Protein AF-A0A7D5VLA4-F1 (afdb_monomer)

pLDDT: mean 89.84, std 10.2, range [53.41, 98.75]

Mean predicted aligned error: 8.94 Å

Sequence (297 aa):
MKTAFHDAATAAEKCRKITEHLATEAAKATVKDLTPDGFSWEEFTKFAAIATFGKVVAVFRSHMDKSGADKAVEDCHKAFHEQAAKLRALIPELNEASLSAPTFVAEEARAEAFGARSLNDFKNEHKWSTPGDADHGVYKVDLASTEWMQNSHTVTKHVGLTDEQLAQRLRDELKKPPRPGTDWPYGQPMVGEASTFTDLESAQKMTQYNIDQNSKQISEWIAAQKEEEPGKRKRLDISVPNTPYGDSGRSISKTELKSDPFPADKARNVQGVETRLVYNEDLDPPFTVMTSMPKNL

Secondary structure (DSSP, 8-state):
-HHHHHHHHHHHHHHHHHHHHHHHHHHHHHHHHHS-TT--HHHHHHHHHHS-HHHHHHHHHHH--HHHHHHHHHHHHHHHHHHHHHHHTTHHHHHHHHHHSPPHHHHHHHHHHHHHHHTTTT-SS-SSPPTTTGGGT-----HHHHTTGGG--HHHHHBS--HHHHHHHHHHSEEE---TTSS-TT-EESSSEEEEBSSHHHHHHHHHHHHHHTHHHHHHHHHHHHHS-TTT---EEEEES-BTTB--EEEEEGGGGGT-SS-GGG-EEE-EEEEEEEE-TTSSSSEEEEEEEEE--

Nearest PDB structures (foldseek):
  5e3e-assembly2_D  TM=8.902E-01  e=1.289E-05  Yersinia kristensenii ATCC 33638

Foldseek 3Di:
DVVLVVQLVVLVVQLVVQQVVLLVQLLVQLLVVQAPPPDDPVVSVVVCVVPDVVVSVVSSVVSGPPVSNVVSVVSSVVSVVVSVVVVVVCVVVVVVVVLVDADPQLVVLQVQLVVLCVVVPVDQEDDPDDPCCLVVLQDADQLSNQDCRVQACASNQAEQHALQNQLVLLQPQAPFAADCPDLQNSGQHPDQKRHHFHHRVLQRVQVSVQSSVCSVVVSVLLVVQVPDDPVPRDKDKTKDQADPVPFRGWMDGSSCSSPDNRPSVRIDTGGMKIWIWGAACNYVVRIGGNHMHGDND

Radius of gyration: 35.4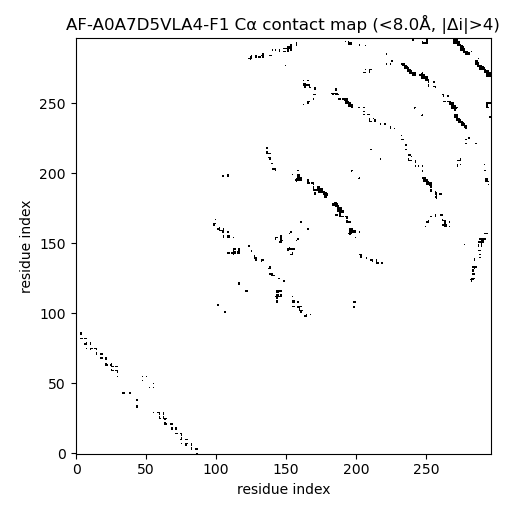5 Å; Cα contacts (8 Å, |Δi|>4): 466; chains: 1; bounding box: 84×45×97 Å

Structure (mmCIF, N/CA/C/O backbone):
data_AF-A0A7D5VLA4-F1
#
_entry.id   AF-A0A7D5VLA4-F1
#
loop_
_atom_site.group_PDB
_atom_site.id
_atom_site.type_symbol
_atom_site.label_atom_id
_atom_site.label_alt_id
_atom_site.label_comp_id
_atom_site.label_asym_id
_atom_site.label_entity_id
_atom_site.label_seq_id
_atom_site.pdbx_PDB_ins_code
_atom_site.Cartn_x
_atom_site.Cartn_y
_atom_site.Cartn_z
_atom_site.occupancy
_atom_site.B_iso_or_equiv
_atom_site.auth_seq_id
_atom_site.auth_comp_id
_atom_site.auth_asym_id
_atom_site.auth_atom_id
_atom_site.pdbx_PDB_model_num
ATOM 1 N N . MET A 1 1 ? 7.009 -7.671 -25.036 1.00 60.38 1 MET A N 1
ATOM 2 C CA . MET A 1 1 ? 8.413 -7.251 -24.812 1.00 60.38 1 MET A CA 1
ATOM 3 C C . MET A 1 1 ? 9.439 -8.264 -25.333 1.00 60.38 1 MET A C 1
ATOM 5 O O . MET A 1 1 ? 10.239 -7.886 -26.177 1.00 60.38 1 MET A O 1
ATOM 9 N N . LYS A 1 2 ? 9.402 -9.543 -24.912 1.00 68.62 2 LYS A N 1
ATOM 10 C CA . LYS A 1 2 ? 10.368 -10.585 -25.333 1.00 68.62 2 LYS A CA 1
ATOM 11 C C . LYS A 1 2 ? 10.536 -10.695 -26.859 1.00 68.62 2 LYS A C 1
ATOM 13 O O . LYS A 1 2 ? 11.664 -10.699 -27.336 1.00 68.62 2 LYS A O 1
ATOM 18 N N . THR A 1 3 ? 9.438 -10.689 -27.614 1.00 78.94 3 THR A N 1
ATOM 19 C CA . THR A 1 3 ? 9.451 -10.824 -29.082 1.00 78.94 3 THR A CA 1
ATOM 20 C C . THR A 1 3 ? 10.178 -9.678 -29.787 1.00 78.94 3 THR A C 1
ATOM 22 O O . THR A 1 3 ? 10.970 -9.939 -30.676 1.00 78.94 3 THR A O 1
ATOM 25 N N . ALA A 1 4 ? 10.021 -8.427 -29.337 1.00 77.31 4 ALA A N 1
ATOM 26 C CA . ALA A 1 4 ? 10.663 -7.277 -29.984 1.00 77.31 4 ALA A CA 1
ATOM 27 C C . ALA A 1 4 ? 12.200 -7.328 -29.902 1.00 77.31 4 ALA A C 1
ATOM 29 O O . ALA A 1 4 ? 12.892 -7.045 -30.880 1.00 77.31 4 ALA A O 1
ATOM 30 N N . PHE A 1 5 ? 12.735 -7.754 -28.752 1.00 76.56 5 PHE A N 1
ATOM 31 C CA . PHE A 1 5 ? 14.171 -7.995 -28.590 1.00 76.56 5 PHE A CA 1
ATOM 32 C C . PHE A 1 5 ? 14.662 -9.175 -29.441 1.00 76.56 5 PHE A C 1
ATOM 34 O O . PHE A 1 5 ? 15.730 -9.087 -30.043 1.00 76.56 5 PHE A O 1
ATOM 41 N N . HIS A 1 6 ? 13.883 -10.260 -29.526 1.00 84.88 6 HIS A N 1
ATOM 42 C CA . HIS A 1 6 ? 14.237 -11.424 -30.350 1.00 84.88 6 HIS A CA 1
ATOM 43 C C . HIS A 1 6 ? 14.210 -11.089 -31.848 1.00 84.88 6 HIS A C 1
ATOM 45 O O . HIS A 1 6 ? 15.102 -11.510 -32.581 1.00 84.88 6 HIS A O 1
ATOM 51 N N . ASP A 1 7 ? 13.245 -10.290 -32.299 1.00 82.75 7 ASP A N 1
ATOM 52 C CA . ASP A 1 7 ? 13.127 -9.850 -33.690 1.00 82.75 7 ASP A CA 1
ATOM 53 C C . ASP A 1 7 ? 14.314 -8.966 -34.101 1.00 82.75 7 ASP A C 1
ATOM 55 O O . ASP A 1 7 ? 14.884 -9.159 -35.175 1.00 82.75 7 ASP A O 1
ATOM 59 N N . ALA A 1 8 ? 14.729 -8.029 -33.238 1.00 82.12 8 ALA A N 1
ATOM 60 C CA . ALA A 1 8 ? 15.904 -7.189 -33.482 1.00 82.12 8 ALA A CA 1
ATOM 61 C C . ALA A 1 8 ? 17.197 -8.023 -33.538 1.00 82.12 8 ALA A C 1
ATOM 63 O O . ALA A 1 8 ? 18.012 -7.850 -34.446 1.00 82.12 8 ALA A O 1
ATOM 64 N N . ALA A 1 9 ? 17.360 -8.980 -32.616 1.00 84.38 9 ALA A N 1
ATOM 65 C CA . ALA A 1 9 ? 18.490 -9.908 -32.629 1.00 84.38 9 ALA A CA 1
ATOM 66 C C . ALA A 1 9 ? 18.507 -10.778 -33.901 1.00 84.38 9 ALA A C 1
ATOM 68 O O . ALA A 1 9 ? 19.554 -10.946 -34.526 1.00 84.38 9 ALA A O 1
ATOM 69 N N . THR A 1 10 ? 17.340 -11.262 -34.334 1.00 90.31 10 THR A N 1
ATOM 70 C CA . THR A 1 10 ? 17.185 -12.052 -35.565 1.00 90.31 10 THR A CA 1
ATOM 71 C C . THR A 1 10 ? 17.537 -11.229 -36.807 1.00 90.31 10 THR A C 1
ATOM 73 O O . THR A 1 10 ? 18.206 -11.729 -37.713 1.00 90.31 10 THR A O 1
ATOM 76 N N . ALA A 1 11 ? 17.135 -9.954 -36.858 1.00 87.69 11 ALA A N 1
ATOM 77 C CA . ALA A 1 11 ? 17.484 -9.049 -37.951 1.00 87.69 11 ALA A CA 1
ATOM 78 C C . ALA A 1 11 ? 18.998 -8.792 -38.028 1.00 87.69 11 ALA A C 1
ATOM 80 O O . ALA A 1 11 ? 19.572 -8.855 -39.117 1.00 87.69 11 ALA A O 1
ATOM 81 N N . ALA A 1 12 ? 19.658 -8.592 -36.881 1.00 83.38 12 ALA A N 1
ATOM 82 C CA . ALA A 1 12 ? 21.112 -8.451 -36.809 1.00 83.38 12 ALA A CA 1
ATOM 83 C C . ALA A 1 12 ? 21.837 -9.716 -37.297 1.00 83.38 12 ALA A C 1
ATOM 85 O O . ALA A 1 12 ? 22.764 -9.635 -38.105 1.00 83.38 12 ALA A O 1
ATOM 86 N N . GLU A 1 13 ? 21.386 -10.896 -36.858 1.00 91.06 13 GLU A N 1
ATOM 87 C CA . GLU A 1 13 ? 21.958 -12.170 -37.295 1.00 91.06 13 GLU A CA 1
ATOM 88 C C . GLU A 1 13 ? 21.783 -12.381 -38.804 1.00 91.06 13 GLU A C 1
ATOM 90 O O . GLU A 1 13 ? 22.721 -12.801 -39.487 1.00 91.06 13 GLU A O 1
ATOM 95 N N . LYS A 1 14 ? 20.603 -12.054 -39.343 1.00 90.50 14 LYS A N 1
ATOM 96 C CA . LYS A 1 14 ? 20.318 -12.135 -40.778 1.00 90.50 14 LYS A CA 1
ATOM 97 C C . LYS A 1 14 ? 21.203 -11.183 -41.583 1.00 90.50 14 LYS A C 1
ATOM 99 O O . LYS A 1 14 ? 21.773 -11.610 -42.584 1.00 90.50 14 LYS A O 1
ATOM 104 N N . CYS A 1 15 ? 21.354 -9.935 -41.137 1.00 89.19 15 CYS A N 1
ATOM 105 C CA . CYS A 1 15 ? 22.241 -8.959 -41.768 1.00 89.19 15 CYS A CA 1
ATOM 106 C C . CYS A 1 15 ? 23.676 -9.486 -41.838 1.00 89.19 15 CYS A C 1
ATOM 108 O O . CYS A 1 15 ? 24.262 -9.494 -42.916 1.00 89.19 15 CYS A O 1
ATOM 110 N N . ARG A 1 16 ? 24.204 -9.992 -40.714 1.00 88.06 16 ARG A N 1
ATOM 111 C CA . ARG A 1 16 ? 25.552 -10.570 -40.642 1.00 88.06 16 ARG A CA 1
ATOM 112 C C . ARG A 1 16 ? 25.726 -11.734 -41.619 1.00 88.06 16 ARG A C 1
ATOM 114 O O . ARG A 1 16 ? 26.685 -11.743 -42.377 1.00 88.06 16 ARG A O 1
ATOM 121 N N . LYS A 1 17 ? 24.789 -12.688 -41.644 1.00 91.50 17 LYS A N 1
ATOM 122 C CA . LYS A 1 17 ? 24.862 -13.845 -42.556 1.00 91.50 17 LYS A CA 1
ATOM 123 C C . LYS A 1 17 ? 24.875 -13.423 -44.026 1.00 91.50 17 LYS A C 1
ATOM 125 O O . LYS A 1 17 ? 25.620 -13.995 -44.816 1.00 91.50 17 LYS A O 1
ATOM 130 N N . ILE A 1 18 ? 24.058 -12.433 -44.397 1.00 88.06 18 ILE A N 1
ATOM 131 C CA . ILE A 1 18 ? 24.003 -11.935 -45.776 1.00 88.06 18 ILE A CA 1
ATOM 132 C C . ILE A 1 18 ? 25.316 -11.237 -46.138 1.00 88.06 18 ILE A C 1
ATOM 134 O O . ILE A 1 18 ? 25.905 -11.561 -47.165 1.00 88.06 18 ILE A O 1
ATOM 138 N N . THR A 1 19 ? 25.816 -10.327 -45.301 1.00 83.25 19 THR A N 1
ATOM 139 C CA . THR A 1 19 ? 27.052 -9.592 -45.608 1.00 83.25 19 THR A CA 1
ATOM 140 C C . THR A 1 19 ? 28.287 -10.494 -45.614 1.00 83.25 19 THR A C 1
ATOM 142 O O . THR A 1 19 ? 29.136 -10.336 -46.490 1.00 83.25 19 THR A O 1
ATOM 145 N N . GLU A 1 20 ? 28.371 -11.487 -44.721 1.00 87.19 20 GLU A N 1
ATOM 146 C CA . GLU A 1 20 ? 29.420 -12.519 -44.738 1.00 87.19 20 GLU A CA 1
ATOM 147 C C . GLU A 1 20 ? 29.385 -13.347 -46.028 1.00 87.19 20 GLU A C 1
ATOM 149 O O . GLU A 1 20 ? 30.429 -13.584 -46.645 1.00 87.19 20 GLU A O 1
ATOM 154 N N . HIS A 1 21 ? 28.192 -13.761 -46.466 1.00 89.12 21 HIS A N 1
ATOM 155 C CA . HIS A 1 21 ? 28.029 -14.511 -47.708 1.00 89.12 21 HIS A CA 1
ATOM 156 C C . HIS A 1 21 ? 28.472 -13.686 -48.923 1.00 89.12 21 HIS A C 1
ATOM 158 O O . HIS A 1 21 ? 29.289 -14.157 -49.713 1.00 89.12 21 HIS A O 1
ATOM 164 N N . LEU A 1 22 ? 28.011 -12.436 -49.029 1.00 85.69 22 LEU A N 1
ATOM 165 C CA . LEU A 1 22 ? 28.377 -11.535 -50.125 1.00 85.69 22 LEU A CA 1
ATOM 166 C C . LEU A 1 22 ? 29.885 -11.241 -50.153 1.00 85.69 22 LEU A C 1
ATOM 168 O O . LEU A 1 22 ? 30.498 -11.268 -51.220 1.00 85.69 22 LEU A O 1
ATOM 172 N N . ALA A 1 23 ? 30.506 -11.018 -48.992 1.00 77.75 23 ALA A N 1
ATOM 173 C CA . ALA A 1 23 ? 31.952 -10.821 -48.896 1.00 77.75 23 ALA A CA 1
ATOM 174 C C . ALA A 1 23 ? 32.735 -12.077 -49.313 1.00 77.75 23 ALA A C 1
ATOM 176 O O . ALA A 1 23 ? 33.753 -11.975 -50.000 1.00 77.75 23 ALA A O 1
ATOM 177 N N . THR A 1 24 ? 32.247 -13.262 -48.934 1.00 85.38 24 THR A N 1
ATOM 178 C CA . THR A 1 24 ? 32.855 -14.548 -49.301 1.00 85.38 24 THR A CA 1
ATOM 179 C C . THR A 1 24 ? 32.797 -14.786 -50.808 1.00 85.38 24 THR A C 1
ATOM 181 O O . THR A 1 24 ? 33.798 -15.186 -51.403 1.00 85.38 24 THR A O 1
ATOM 184 N N . GLU A 1 25 ? 31.658 -14.521 -51.447 1.00 88.19 25 GLU A N 1
ATOM 185 C CA . GLU A 1 25 ? 31.516 -14.670 -52.899 1.00 88.19 25 GLU A CA 1
ATOM 186 C C . GLU A 1 25 ? 32.387 -13.662 -53.660 1.00 88.19 25 GLU A C 1
ATOM 188 O O . GLU A 1 25 ? 33.105 -14.051 -54.584 1.00 88.19 25 GLU A O 1
ATOM 193 N N . ALA A 1 26 ? 32.439 -12.403 -53.212 1.00 82.88 26 ALA A N 1
ATOM 194 C CA . ALA A 1 26 ? 33.343 -11.403 -53.781 1.00 82.88 26 ALA A CA 1
ATOM 195 C C . ALA A 1 26 ? 34.821 -11.817 -53.645 1.00 82.88 26 ALA A C 1
ATOM 197 O O . ALA A 1 26 ? 35.601 -11.662 -54.588 1.00 82.88 26 ALA A O 1
ATOM 198 N N . ALA A 1 27 ? 35.214 -12.400 -52.506 1.00 77.81 27 ALA A N 1
ATOM 199 C CA . ALA A 1 27 ? 36.573 -12.892 -52.282 1.00 77.81 27 ALA A CA 1
ATOM 200 C C . ALA A 1 27 ? 36.922 -14.058 -53.218 1.00 77.81 27 ALA A C 1
ATOM 202 O O . ALA A 1 27 ? 37.981 -14.039 -53.846 1.00 77.81 27 ALA A O 1
ATOM 203 N N . LYS A 1 28 ? 36.024 -15.041 -53.368 1.00 80.38 28 LYS A N 1
ATOM 204 C CA . LYS A 1 28 ? 36.214 -16.166 -54.298 1.00 80.38 28 LYS A CA 1
ATOM 205 C C . LYS A 1 28 ? 36.344 -15.693 -55.745 1.00 80.38 28 LYS A C 1
ATOM 207 O O . LYS A 1 28 ? 37.236 -16.158 -56.450 1.00 80.38 28 LYS A O 1
ATOM 212 N N . ALA A 1 29 ? 35.490 -14.763 -56.174 1.00 83.75 29 ALA A N 1
ATOM 213 C CA . ALA A 1 29 ? 35.542 -14.196 -57.519 1.00 83.75 29 ALA A CA 1
ATOM 214 C C . ALA A 1 29 ? 36.856 -13.439 -57.762 1.00 83.75 29 ALA A C 1
ATOM 216 O O . ALA A 1 29 ? 37.521 -13.673 -58.762 1.00 83.75 29 ALA A O 1
ATOM 217 N N . THR A 1 30 ? 37.295 -12.635 -56.790 1.00 81.38 30 THR A N 1
ATOM 218 C CA . THR A 1 30 ? 38.582 -11.918 -56.848 1.00 81.38 30 THR A CA 1
ATOM 219 C C . THR A 1 30 ? 39.760 -12.868 -56.999 1.00 81.38 30 THR A C 1
ATOM 221 O O . THR A 1 30 ? 40.660 -12.621 -57.797 1.00 81.38 30 THR A O 1
ATOM 224 N N . VAL A 1 31 ? 39.766 -13.957 -56.226 1.00 76.12 31 VAL A N 1
ATOM 225 C CA . VAL A 1 31 ? 40.800 -14.989 -56.325 1.00 76.12 31 VAL A CA 1
ATOM 226 C C . VAL A 1 31 ? 40.784 -15.607 -57.715 1.00 76.12 31 VAL A C 1
ATOM 228 O O . VAL A 1 31 ? 41.837 -15.697 -58.336 1.00 76.12 31 VAL A O 1
ATOM 231 N N . LYS A 1 32 ? 39.610 -15.984 -58.227 1.00 78.19 32 LYS A N 1
ATOM 232 C CA . LYS A 1 32 ? 39.473 -16.568 -59.563 1.00 78.19 32 LYS A CA 1
ATOM 233 C C . LYS A 1 32 ? 39.983 -15.624 -60.660 1.00 78.19 32 LYS A C 1
ATOM 235 O O . LYS A 1 32 ? 40.756 -16.057 -61.502 1.00 78.19 32 LYS A O 1
ATOM 240 N N . ASP A 1 33 ? 39.621 -14.346 -60.620 1.00 75.12 33 ASP A N 1
ATOM 241 C CA . ASP A 1 33 ? 40.000 -13.370 -61.654 1.00 75.12 33 ASP A CA 1
ATOM 242 C C . ASP A 1 33 ? 41.489 -12.993 -61.611 1.00 75.12 33 ASP A C 1
ATOM 244 O O . ASP A 1 33 ? 42.085 -12.632 -62.627 1.00 75.12 33 ASP A O 1
ATOM 248 N N . LEU A 1 34 ? 42.116 -13.083 -60.437 1.00 70.94 34 LEU A N 1
ATOM 249 C CA . LEU A 1 34 ? 43.541 -12.807 -60.251 1.00 70.94 34 LEU A CA 1
ATOM 250 C C . LEU A 1 34 ? 44.430 -14.054 -60.389 1.00 70.94 34 LEU A C 1
ATOM 252 O O . LEU A 1 34 ? 45.653 -13.918 -60.333 1.00 70.94 34 LEU A O 1
ATOM 256 N N . THR A 1 35 ? 43.842 -15.239 -60.581 1.00 66.25 35 THR A N 1
ATOM 257 C CA . THR A 1 35 ? 44.555 -16.518 -60.702 1.00 66.25 35 THR A CA 1
ATOM 258 C C . THR A 1 35 ? 44.329 -17.105 -62.100 1.00 66.25 35 THR A C 1
ATOM 260 O O . THR A 1 35 ? 43.247 -17.624 -62.362 1.00 66.25 35 THR A O 1
ATOM 263 N N . PRO A 1 36 ? 45.312 -17.046 -63.017 1.00 59.94 36 PRO A N 1
ATOM 264 C CA . PRO A 1 36 ? 45.203 -17.684 -64.330 1.00 59.94 36 PRO A CA 1
ATOM 265 C C . PRO A 1 36 ? 44.995 -19.204 -64.222 1.00 59.94 36 PRO A C 1
ATOM 267 O O . PRO A 1 36 ? 45.444 -19.828 -63.257 1.00 59.94 36 PRO A O 1
ATOM 270 N N . ASP A 1 37 ? 44.382 -19.822 -65.235 1.00 57.06 37 ASP A N 1
ATOM 271 C CA . ASP A 1 37 ? 44.218 -21.280 -65.282 1.00 57.06 37 ASP A CA 1
ATOM 272 C C . ASP A 1 37 ? 45.587 -21.991 -65.200 1.00 57.06 37 ASP A C 1
ATOM 274 O O . ASP A 1 37 ? 46.449 -21.810 -66.062 1.00 57.06 37 ASP A O 1
ATOM 278 N N . GLY A 1 38 ? 45.788 -22.796 -64.146 1.00 56.22 38 GLY A N 1
ATOM 279 C CA . GLY A 1 38 ? 47.021 -23.559 -63.888 1.00 56.22 38 GLY A CA 1
ATOM 280 C C . GLY A 1 38 ? 47.924 -23.047 -62.753 1.00 56.22 38 GLY A C 1
ATOM 281 O O . GLY A 1 38 ? 48.972 -23.642 -62.522 1.00 56.22 38 GLY A O 1
ATOM 282 N N . PHE A 1 39 ? 47.541 -21.987 -62.035 1.00 59.06 39 PHE A N 1
ATOM 283 C CA . PHE A 1 39 ? 48.318 -21.411 -60.922 1.00 59.06 39 PHE A CA 1
ATOM 284 C C . PHE A 1 39 ? 48.101 -22.137 -59.575 1.00 59.06 39 PHE A C 1
ATOM 286 O O . PHE A 1 39 ? 46.980 -22.527 -59.241 1.00 59.06 39 PHE A O 1
ATOM 293 N N . SER A 1 40 ? 49.147 -22.252 -58.750 1.00 62.88 40 SER A N 1
ATOM 294 C CA . SER A 1 40 ? 49.069 -22.813 -57.386 1.00 62.88 40 SER A CA 1
ATOM 295 C C . SER A 1 40 ? 48.787 -21.752 -56.300 1.00 62.88 40 SER A C 1
ATOM 297 O O . SER A 1 40 ? 49.026 -20.557 -56.481 1.00 62.88 40 SER A O 1
ATOM 299 N N . TRP A 1 41 ? 48.308 -22.173 -55.120 1.00 62.03 41 TRP A N 1
ATOM 300 C CA . TRP A 1 41 ? 47.979 -21.261 -54.003 1.00 62.03 41 TRP A CA 1
ATOM 301 C C . TRP A 1 41 ? 49.204 -20.527 -53.418 1.00 62.03 41 TRP A C 1
ATOM 303 O O . TRP A 1 41 ? 49.109 -19.385 -52.955 1.00 62.03 41 TRP A O 1
ATOM 313 N N . GLU A 1 42 ? 50.384 -21.145 -53.508 1.00 64.38 42 GLU A N 1
ATOM 314 C CA . GLU A 1 42 ? 51.668 -20.520 -53.165 1.00 64.38 42 GLU A CA 1
ATOM 315 C C . GLU A 1 42 ? 52.109 -19.456 -54.183 1.00 64.38 42 GLU A C 1
ATOM 317 O O . GLU A 1 42 ? 52.776 -18.484 -53.824 1.00 64.38 42 GLU A O 1
ATOM 322 N N . GLU A 1 43 ? 51.738 -19.599 -55.456 1.00 61.16 43 GLU A N 1
ATOM 323 C CA . GLU A 1 43 ? 52.038 -18.600 -56.485 1.00 61.16 43 GLU A CA 1
ATOM 324 C C . GLU A 1 43 ? 51.072 -17.417 -56.407 1.00 61.16 43 GLU A C 1
ATOM 326 O O . GLU A 1 43 ? 51.500 -16.275 -56.569 1.00 61.16 43 GLU A O 1
ATOM 331 N N . PHE A 1 44 ? 49.799 -17.651 -56.066 1.00 63.50 44 PHE A N 1
ATOM 332 C CA . PHE A 1 44 ? 48.835 -16.579 -55.806 1.00 63.50 44 PHE A CA 1
ATOM 333 C C . PHE A 1 44 ? 49.269 -15.681 -54.641 1.00 63.50 44 PHE A C 1
ATOM 335 O O . PHE A 1 44 ? 49.236 -14.460 -54.760 1.00 63.50 44 PHE A O 1
ATOM 342 N N . THR A 1 45 ? 49.729 -16.256 -53.525 1.00 61.88 45 THR A N 1
ATOM 343 C CA . THR A 1 45 ? 50.206 -15.478 -52.364 1.00 61.88 45 THR A CA 1
ATOM 344 C C . THR A 1 45 ? 51.463 -14.662 -52.685 1.00 61.88 45 THR A C 1
ATOM 346 O O . THR A 1 45 ? 51.574 -13.514 -52.252 1.00 61.88 45 THR A O 1
ATOM 349 N N . LYS A 1 46 ? 52.368 -15.191 -53.521 1.00 56.34 46 LYS A N 1
ATOM 350 C CA . LYS A 1 46 ? 53.521 -14.443 -54.054 1.00 56.34 46 LYS A CA 1
ATOM 351 C C . LYS A 1 46 ? 53.104 -13.344 -55.041 1.00 56.34 46 LYS A C 1
ATOM 353 O O . LYS A 1 46 ? 53.635 -12.241 -54.970 1.00 56.34 46 LYS A O 1
ATOM 358 N N . PHE A 1 47 ? 52.132 -13.597 -55.919 1.00 60.44 47 PHE A N 1
ATOM 359 C CA . PHE A 1 47 ? 51.608 -12.606 -56.865 1.00 60.44 47 PHE A CA 1
ATOM 360 C C . PHE A 1 47 ? 50.810 -11.500 -56.166 1.00 60.44 47 PHE A C 1
ATOM 362 O O . PHE A 1 47 ? 50.975 -10.336 -56.505 1.00 60.44 47 PHE A O 1
ATOM 369 N N . ALA A 1 48 ? 50.005 -11.819 -55.153 1.00 57.19 48 ALA A N 1
ATOM 370 C CA . ALA A 1 48 ? 49.277 -10.847 -54.337 1.00 57.19 48 ALA A CA 1
ATOM 371 C C . ALA A 1 48 ? 50.215 -9.957 -53.501 1.00 57.19 48 ALA A C 1
ATOM 373 O O . ALA A 1 48 ? 49.882 -8.805 -53.243 1.00 57.19 48 ALA A O 1
ATOM 374 N N . ALA A 1 49 ? 51.397 -10.462 -53.123 1.00 55.44 49 ALA A N 1
ATOM 375 C CA . ALA A 1 49 ? 52.454 -9.663 -52.500 1.00 55.44 49 ALA A CA 1
ATOM 376 C C . ALA A 1 49 ? 53.160 -8.710 -53.492 1.00 55.44 49 ALA A C 1
ATOM 378 O O . ALA A 1 49 ? 53.716 -7.697 -53.070 1.00 55.44 49 ALA A O 1
ATOM 379 N N . ILE A 1 50 ? 53.134 -9.020 -54.797 1.00 53.41 50 ILE A N 1
ATOM 380 C CA . ILE A 1 50 ? 53.733 -8.219 -55.886 1.00 53.41 50 ILE A CA 1
ATOM 381 C C . ILE A 1 50 ? 52.707 -7.261 -56.521 1.00 53.41 50 ILE A C 1
ATOM 383 O O . ILE A 1 50 ? 53.052 -6.156 -56.943 1.00 53.41 50 ILE A O 1
ATOM 387 N N . ALA A 1 51 ? 51.434 -7.652 -56.585 1.00 57.97 51 ALA A N 1
ATOM 388 C CA . ALA A 1 51 ? 50.336 -6.790 -56.983 1.00 57.97 51 ALA A CA 1
ATOM 389 C C . ALA A 1 51 ? 50.185 -5.673 -55.945 1.00 57.97 51 ALA A C 1
ATOM 391 O O . ALA A 1 51 ? 50.120 -5.922 -54.744 1.00 57.97 51 ALA A O 1
ATOM 392 N N . THR A 1 52 ? 50.096 -4.420 -56.393 1.00 60.91 52 THR A N 1
ATOM 393 C CA . THR A 1 52 ? 49.781 -3.313 -55.489 1.00 60.91 52 THR A CA 1
ATOM 394 C C . THR A 1 52 ? 48.469 -3.630 -54.777 1.00 60.91 52 THR A C 1
ATOM 396 O O . THR A 1 52 ? 47.466 -3.905 -55.430 1.00 60.91 52 THR A O 1
ATOM 399 N N . PHE A 1 53 ? 48.457 -3.575 -53.442 1.00 60.97 53 PHE A N 1
ATOM 400 C CA . PHE A 1 53 ? 47.267 -3.765 -52.598 1.00 60.97 53 PHE A CA 1
ATOM 401 C C . PHE A 1 53 ? 46.018 -3.052 -53.162 1.00 60.97 53 PHE A C 1
ATOM 403 O O . PHE A 1 53 ? 44.917 -3.599 -53.151 1.00 60.97 53 PHE A O 1
ATOM 410 N N . GLY A 1 54 ? 46.204 -1.874 -53.772 1.00 65.75 54 GLY A N 1
ATOM 411 C CA . GLY A 1 54 ? 45.154 -1.141 -54.483 1.00 65.75 54 GLY A CA 1
ATOM 412 C C . GLY A 1 54 ? 44.489 -1.895 -55.648 1.00 65.75 54 GLY A C 1
ATOM 413 O O . GLY A 1 54 ? 43.281 -1.768 -55.815 1.00 65.75 54 GLY A O 1
ATOM 414 N N . LYS A 1 55 ? 45.221 -2.709 -56.424 1.00 70.81 55 LYS A N 1
ATOM 415 C CA . LYS A 1 55 ? 44.677 -3.527 -57.525 1.00 70.81 55 LYS A CA 1
ATOM 416 C C . LYS A 1 55 ? 43.813 -4.673 -57.000 1.00 70.81 55 LYS A C 1
ATOM 418 O O . LYS A 1 55 ? 42.719 -4.878 -57.512 1.00 70.81 55 LYS A O 1
ATOM 423 N N . VAL A 1 56 ? 44.264 -5.372 -55.957 1.00 71.81 56 VAL A N 1
ATOM 424 C CA . VAL A 1 56 ? 43.485 -6.448 -55.315 1.00 71.81 56 VAL A CA 1
ATOM 425 C C . VAL A 1 56 ? 42.188 -5.888 -54.727 1.00 71.81 56 VAL A C 1
ATOM 427 O O . VAL A 1 56 ? 41.111 -6.423 -54.975 1.00 71.81 56 VAL A O 1
ATOM 430 N N . VAL A 1 57 ? 42.271 -4.754 -54.024 1.00 76.56 57 VAL A N 1
ATOM 431 C CA . VAL A 1 57 ? 41.095 -4.062 -53.477 1.00 76.56 57 VAL A CA 1
ATOM 432 C C . VAL A 1 57 ? 40.153 -3.576 -54.583 1.00 76.56 57 VAL A C 1
ATOM 434 O O . VAL A 1 57 ? 38.937 -3.655 -54.418 1.00 76.56 57 VAL A O 1
ATOM 437 N N . ALA A 1 58 ? 40.676 -3.080 -55.707 1.00 78.81 58 ALA A N 1
ATOM 438 C CA . ALA A 1 58 ? 39.854 -2.638 -56.833 1.00 78.81 58 ALA A CA 1
ATOM 439 C C . ALA A 1 58 ? 39.068 -3.795 -57.471 1.00 78.81 58 ALA A C 1
ATOM 441 O O . ALA A 1 58 ? 37.870 -3.642 -57.700 1.00 78.81 58 ALA A O 1
ATOM 442 N N . VAL A 1 59 ? 39.707 -4.951 -57.688 1.00 79.56 59 VAL A N 1
ATOM 443 C CA . VAL A 1 59 ? 39.049 -6.151 -58.243 1.00 79.56 59 VAL A CA 1
ATOM 444 C C . VAL A 1 59 ? 38.029 -6.727 -57.258 1.00 79.56 59 VAL A C 1
ATOM 446 O O . VAL A 1 59 ? 36.899 -7.035 -57.630 1.00 79.56 59 VAL A O 1
ATOM 449 N N . PHE A 1 60 ? 38.361 -6.768 -55.968 1.00 81.50 60 PHE A N 1
ATOM 450 C CA . PHE A 1 60 ? 37.393 -7.150 -54.942 1.00 81.50 60 PHE A CA 1
ATOM 451 C C . PHE A 1 60 ? 36.154 -6.256 -54.945 1.00 81.50 60 PHE A C 1
ATOM 453 O O . PHE A 1 60 ? 35.024 -6.745 -54.947 1.00 81.50 60 PHE A O 1
ATOM 460 N N . ARG A 1 61 ? 36.350 -4.936 -55.018 1.00 81.25 61 ARG A N 1
ATOM 461 C CA . ARG A 1 61 ? 35.242 -3.979 -55.098 1.00 81.25 61 ARG A CA 1
ATOM 462 C C . ARG A 1 61 ? 34.391 -4.154 -56.352 1.00 81.25 61 ARG A C 1
ATOM 464 O O . ARG A 1 61 ? 33.196 -3.900 -56.262 1.00 81.25 61 ARG A O 1
ATOM 471 N N . SER A 1 62 ? 34.956 -4.582 -57.484 1.00 86.19 62 SER A N 1
ATOM 472 C CA . SER A 1 62 ? 34.163 -4.837 -58.695 1.00 86.19 62 SER A CA 1
ATOM 473 C C . SER A 1 62 ? 33.288 -6.088 -58.611 1.00 86.19 62 SER A C 1
ATOM 475 O O . SER A 1 62 ? 32.276 -6.144 -59.301 1.00 86.19 62 SER A O 1
ATOM 477 N N . HIS A 1 63 ? 33.632 -7.064 -57.765 1.00 86.75 63 HIS A N 1
ATOM 478 C CA . HIS A 1 63 ? 32.801 -8.257 -57.540 1.00 86.75 63 HIS A CA 1
ATOM 479 C C . HIS A 1 63 ? 31.829 -8.121 -56.368 1.00 86.75 63 HIS A C 1
ATOM 481 O O . HIS A 1 63 ? 30.967 -8.976 -56.176 1.00 86.75 63 HIS A O 1
ATOM 487 N N . MET A 1 64 ? 31.975 -7.076 -55.559 1.00 86.62 64 MET A N 1
ATOM 488 C CA . MET A 1 64 ? 31.118 -6.857 -54.406 1.00 86.62 64 MET A CA 1
ATOM 489 C C . MET A 1 64 ? 29.708 -6.463 -54.854 1.00 86.62 64 MET A C 1
ATOM 491 O O . MET A 1 64 ? 29.520 -5.428 -55.496 1.00 86.62 64 MET A O 1
ATOM 495 N N . ASP A 1 65 ? 28.702 -7.233 -54.433 1.00 89.81 65 ASP A N 1
ATOM 496 C CA . ASP A 1 65 ? 27.302 -6.810 -54.522 1.00 89.81 65 ASP A CA 1
ATOM 497 C C . ASP A 1 65 ? 27.018 -5.739 -53.466 1.00 89.81 65 ASP A C 1
ATOM 499 O O . ASP A 1 65 ? 26.491 -5.988 -52.378 1.00 89.81 65 ASP A O 1
ATOM 503 N N . LYS A 1 66 ? 27.414 -4.511 -53.801 1.00 88.19 66 LYS A N 1
ATOM 504 C CA . LYS A 1 66 ? 27.184 -3.345 -52.959 1.00 88.19 66 LYS A CA 1
ATOM 505 C C . LYS A 1 66 ? 25.689 -3.129 -52.710 1.00 88.19 66 LYS A C 1
ATOM 507 O O . LYS A 1 66 ? 25.313 -2.808 -51.592 1.00 88.19 66 LYS A O 1
ATOM 512 N N . SER A 1 67 ? 24.841 -3.345 -53.717 1.00 88.75 67 SER A N 1
ATOM 513 C CA . SER A 1 67 ? 23.397 -3.120 -53.597 1.00 88.75 67 SER A CA 1
ATOM 514 C C . SER A 1 67 ? 22.730 -4.093 -52.621 1.00 88.75 67 SER A C 1
ATOM 516 O O . SER A 1 67 ? 21.908 -3.678 -51.807 1.00 88.75 67 SER A O 1
ATOM 518 N N . GLY A 1 68 ? 23.129 -5.367 -52.645 1.00 85.06 68 GLY A N 1
ATOM 519 C CA . GLY A 1 68 ? 22.674 -6.380 -51.700 1.00 85.06 68 GLY A CA 1
ATOM 520 C C . GLY A 1 68 ? 23.184 -6.129 -50.282 1.00 85.06 68 GLY A C 1
ATOM 521 O O . GLY A 1 68 ? 22.420 -6.276 -49.327 1.00 85.06 68 GLY A O 1
ATOM 522 N N . ALA A 1 69 ? 24.442 -5.698 -50.134 1.0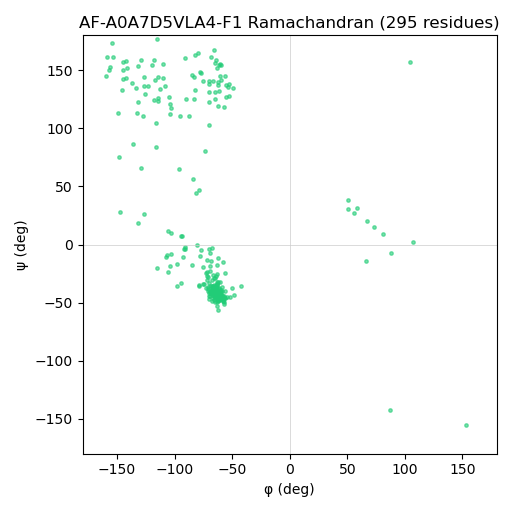0 84.38 69 ALA A N 1
ATOM 523 C CA . ALA A 1 69 ? 25.011 -5.339 -48.836 1.00 84.38 69 ALA A CA 1
ATOM 524 C C . ALA A 1 69 ? 24.327 -4.101 -48.229 1.00 84.38 69 ALA A C 1
ATOM 526 O O . ALA A 1 69 ? 23.900 -4.152 -47.074 1.00 84.38 69 ALA A O 1
ATOM 527 N N . ASP A 1 70 ? 24.156 -3.032 -49.014 1.00 89.44 70 ASP A N 1
ATOM 528 C CA . ASP A 1 70 ? 23.458 -1.808 -48.602 1.00 89.44 70 ASP A CA 1
ATOM 529 C C . ASP A 1 70 ? 22.008 -2.136 -48.209 1.00 89.44 70 ASP A C 1
ATOM 531 O O . ASP A 1 70 ? 21.562 -1.769 -47.122 1.00 89.44 70 ASP A O 1
ATOM 535 N N . LYS A 1 71 ? 21.303 -2.942 -49.016 1.00 89.94 71 LYS A N 1
ATOM 536 C CA . LYS A 1 71 ? 19.943 -3.401 -48.706 1.00 89.94 71 LYS A CA 1
ATOM 537 C C . LYS A 1 71 ? 19.866 -4.209 -47.407 1.00 89.94 71 LYS A C 1
ATOM 539 O O . LYS A 1 71 ? 18.934 -4.022 -46.630 1.00 89.94 71 LYS A O 1
ATOM 544 N N . ALA A 1 72 ? 20.814 -5.114 -47.157 1.00 86.75 72 ALA A N 1
ATOM 545 C CA . ALA A 1 72 ? 20.831 -5.912 -45.931 1.00 86.75 72 ALA A CA 1
ATOM 546 C C . ALA A 1 72 ? 21.017 -5.035 -44.682 1.00 86.75 72 ALA A C 1
ATOM 548 O O . ALA A 1 72 ? 20.360 -5.266 -43.663 1.00 86.75 72 ALA A O 1
ATOM 549 N N . VAL A 1 73 ? 21.872 -4.011 -44.775 1.00 90.06 73 VAL A N 1
ATOM 550 C CA . VAL A 1 73 ? 22.076 -3.019 -43.710 1.00 90.06 73 VAL A CA 1
ATOM 551 C C . VAL A 1 73 ? 20.831 -2.150 -43.523 1.00 90.06 73 VAL A C 1
ATOM 553 O O . VAL A 1 73 ? 20.406 -1.952 -42.386 1.00 90.06 73 VAL A O 1
ATOM 556 N N . GLU A 1 74 ? 20.201 -1.683 -44.603 1.00 92.94 74 GLU A N 1
ATOM 557 C CA . GLU A 1 74 ? 18.948 -0.918 -44.542 1.00 92.94 74 GLU A CA 1
ATOM 558 C C . GLU A 1 74 ? 17.811 -1.719 -43.898 1.00 92.94 74 GLU A C 1
ATOM 560 O O . GLU A 1 74 ? 17.142 -1.219 -42.991 1.00 92.94 74 GLU A O 1
ATOM 565 N N . ASP A 1 75 ? 17.617 -2.975 -44.311 1.00 89.06 75 ASP A N 1
ATOM 566 C CA . ASP A 1 75 ? 16.601 -3.866 -43.746 1.00 89.06 75 ASP A CA 1
ATOM 567 C C . ASP A 1 75 ? 16.868 -4.110 -42.243 1.00 89.06 75 ASP A C 1
ATOM 569 O O . ASP A 1 75 ? 15.937 -4.115 -41.431 1.00 89.06 75 ASP A O 1
ATOM 573 N N . CYS A 1 76 ? 18.140 -4.248 -41.847 1.00 86.62 76 CYS A N 1
ATOM 574 C CA . CYS A 1 76 ? 18.556 -4.350 -40.447 1.00 86.62 76 CYS A CA 1
ATOM 575 C C . CYS A 1 76 ? 18.224 -3.072 -39.662 1.00 86.62 76 CYS A C 1
ATOM 577 O O . CYS A 1 76 ? 17.535 -3.130 -38.642 1.00 86.62 76 CYS A O 1
ATOM 579 N N . HIS A 1 77 ? 18.651 -1.906 -40.154 1.00 90.88 77 HIS A N 1
ATOM 580 C CA . HIS A 1 77 ? 18.373 -0.610 -39.533 1.00 90.88 77 HIS A CA 1
ATOM 581 C C . HIS A 1 77 ? 16.872 -0.375 -39.369 1.00 90.88 77 HIS A C 1
ATOM 583 O O . HIS A 1 77 ? 16.420 0.016 -38.290 1.00 90.88 77 HIS A O 1
ATOM 589 N N . LYS A 1 78 ? 16.084 -0.664 -40.409 1.00 91.94 78 LYS A N 1
ATOM 590 C CA . LYS A 1 78 ? 14.626 -0.559 -40.368 1.00 91.94 78 LYS A CA 1
ATOM 591 C C . LYS A 1 78 ? 14.038 -1.427 -39.257 1.00 91.94 78 LYS A C 1
ATOM 593 O O . LYS A 1 78 ? 13.254 -0.922 -38.455 1.00 91.94 78 LYS A O 1
ATOM 598 N N . ALA A 1 79 ? 14.461 -2.687 -39.151 1.00 88.81 79 ALA A N 1
ATOM 599 C CA . ALA A 1 79 ? 14.007 -3.576 -38.086 1.00 88.81 79 ALA A CA 1
ATOM 600 C C . ALA A 1 79 ? 14.352 -3.025 -36.690 1.00 88.81 79 ALA A C 1
ATOM 602 O O . ALA A 1 79 ? 13.491 -3.003 -35.812 1.00 88.81 79 ALA A O 1
ATOM 603 N N . PHE A 1 80 ? 15.567 -2.510 -36.476 1.00 84.75 80 PHE A N 1
ATOM 604 C CA . PHE A 1 80 ? 15.936 -1.878 -35.202 1.00 84.75 80 PHE A CA 1
ATOM 605 C C . PHE A 1 80 ? 15.071 -0.654 -34.882 1.00 84.75 80 PHE A C 1
ATOM 607 O O . PHE A 1 80 ? 14.610 -0.518 -33.748 1.00 84.75 80 PHE A O 1
ATOM 614 N N . HIS A 1 81 ? 14.807 0.214 -35.860 1.00 91.56 81 HIS A N 1
ATOM 615 C CA . HIS A 1 81 ? 13.937 1.375 -35.669 1.00 91.56 81 HIS A CA 1
ATOM 616 C C . HIS A 1 81 ? 12.501 0.972 -35.315 1.00 91.56 81 HIS A C 1
ATOM 618 O O . HIS A 1 81 ? 11.934 1.516 -34.365 1.00 91.56 81 HIS A O 1
ATOM 624 N N . GLU A 1 82 ? 11.932 -0.006 -36.020 1.00 90.88 82 GLU A N 1
ATOM 625 C CA . GLU A 1 82 ? 10.584 -0.517 -35.756 1.00 90.88 82 GLU A CA 1
ATOM 626 C C . GLU A 1 82 ? 10.469 -1.146 -34.363 1.00 90.88 82 GLU A C 1
ATOM 628 O O . GLU A 1 82 ? 9.526 -0.862 -33.621 1.00 90.88 82 GLU A O 1
ATOM 633 N N . GLN A 1 83 ? 11.437 -1.976 -33.968 1.00 87.06 83 GLN A N 1
ATOM 634 C CA . GLN A 1 83 ? 11.414 -2.622 -32.654 1.00 87.06 83 GLN A CA 1
ATOM 635 C C . GLN A 1 83 ? 11.684 -1.620 -31.525 1.00 87.06 83 GLN A C 1
ATOM 637 O O . GLN A 1 83 ? 11.031 -1.682 -30.483 1.00 87.06 83 GLN A O 1
ATOM 642 N N . ALA A 1 84 ? 12.558 -0.633 -31.737 1.00 85.19 84 ALA A N 1
ATOM 643 C CA . ALA A 1 84 ? 12.756 0.457 -30.786 1.00 85.19 84 ALA A CA 1
ATOM 644 C C . ALA A 1 84 ? 11.487 1.307 -30.616 1.00 85.19 84 ALA A C 1
ATOM 646 O O . ALA A 1 84 ? 11.173 1.706 -29.497 1.00 85.19 84 ALA A O 1
ATOM 647 N N . ALA A 1 85 ? 10.734 1.565 -31.691 1.00 89.31 85 ALA A N 1
ATOM 648 C CA . ALA A 1 85 ? 9.443 2.247 -31.602 1.00 89.31 85 ALA A CA 1
ATOM 649 C C . ALA A 1 85 ? 8.439 1.439 -30.764 1.00 89.31 85 ALA A C 1
ATOM 651 O O . ALA A 1 85 ? 7.823 1.992 -29.855 1.00 89.31 85 ALA A O 1
ATOM 652 N N . LYS A 1 86 ? 8.346 0.121 -30.991 1.00 87.50 86 LYS A N 1
ATOM 653 C CA . LYS A 1 86 ? 7.500 -0.778 -30.187 1.00 87.50 86 LYS A CA 1
ATOM 654 C C . LYS A 1 86 ? 7.897 -0.798 -28.711 1.00 87.50 86 LYS A C 1
ATOM 656 O O . LYS A 1 86 ? 7.023 -0.794 -27.857 1.00 87.50 86 LYS A O 1
ATOM 661 N N . LEU A 1 87 ? 9.193 -0.817 -28.394 1.00 84.00 87 LEU A N 1
ATOM 662 C CA . LEU A 1 87 ? 9.668 -0.791 -27.005 1.00 84.00 87 LEU A CA 1
ATOM 663 C C . LEU A 1 87 ? 9.387 0.555 -26.327 1.00 84.00 87 LEU A C 1
ATOM 665 O O . LEU A 1 87 ? 8.938 0.572 -25.187 1.00 84.00 87 LEU A O 1
ATOM 669 N N . ARG A 1 88 ? 9.596 1.677 -27.028 1.00 87.12 88 ARG A N 1
ATOM 670 C CA . ARG A 1 88 ? 9.273 3.014 -26.502 1.00 87.12 88 ARG A CA 1
ATOM 671 C C . ARG A 1 88 ? 7.782 3.195 -26.243 1.00 87.12 88 ARG A C 1
ATOM 673 O O . ARG A 1 88 ? 7.419 3.856 -25.279 1.00 87.12 88 ARG A O 1
ATOM 680 N N . ALA A 1 89 ? 6.937 2.585 -27.070 1.00 86.94 89 ALA A N 1
ATOM 681 C CA . ALA A 1 89 ? 5.495 2.611 -26.874 1.00 86.94 89 ALA A CA 1
ATOM 682 C C . ALA A 1 89 ? 5.046 1.930 -25.568 1.00 86.94 89 ALA A C 1
ATOM 684 O O . ALA A 1 89 ? 3.939 2.207 -25.142 1.00 86.94 89 ALA A O 1
ATOM 685 N N . LEU A 1 90 ? 5.890 1.096 -24.937 1.00 88.00 90 LEU A N 1
ATOM 686 C CA . LEU A 1 90 ? 5.602 0.424 -23.659 1.00 88.00 90 LEU A CA 1
ATOM 687 C C . LEU A 1 90 ? 6.050 1.219 -22.420 1.00 88.00 90 LEU A C 1
ATOM 689 O O . LEU A 1 90 ? 5.871 0.756 -21.295 1.00 88.00 90 LEU A O 1
ATOM 693 N N . ILE A 1 91 ? 6.713 2.369 -22.600 1.00 86.56 91 ILE A N 1
ATOM 694 C CA . ILE A 1 91 ? 7.197 3.189 -21.477 1.00 86.56 91 ILE A CA 1
ATOM 695 C C . ILE A 1 91 ? 6.047 3.623 -20.550 1.00 86.56 91 ILE A C 1
ATOM 697 O O . ILE A 1 91 ? 6.228 3.512 -19.338 1.00 86.56 91 ILE A O 1
ATOM 701 N N . PRO A 1 92 ? 4.881 4.083 -21.049 1.00 87.69 92 PRO A N 1
ATOM 702 C CA . PRO A 1 92 ? 3.771 4.469 -20.178 1.00 87.69 92 PRO A CA 1
ATOM 703 C C . PRO A 1 92 ? 3.293 3.325 -19.279 1.00 87.69 92 PRO A C 1
ATOM 705 O O . PRO A 1 92 ? 3.139 3.514 -18.076 1.00 87.69 92 PRO A O 1
ATOM 708 N N . GLU A 1 93 ? 3.128 2.124 -19.832 1.00 87.44 93 GLU A N 1
ATOM 709 C CA . GLU A 1 93 ? 2.695 0.941 -19.086 1.00 87.44 93 GLU A CA 1
ATOM 710 C C . GLU A 1 93 ? 3.756 0.484 -18.082 1.00 87.44 93 GLU A C 1
ATOM 712 O O . GLU A 1 93 ? 3.417 0.036 -16.989 1.00 87.44 93 GLU A O 1
ATOM 717 N N . LEU A 1 94 ? 5.043 0.608 -18.423 1.00 87.38 94 LEU A N 1
ATOM 718 C CA . LEU A 1 94 ? 6.133 0.312 -17.492 1.00 87.38 94 LEU A CA 1
ATOM 719 C C . LEU A 1 94 ? 6.196 1.305 -16.338 1.00 87.38 94 LEU A C 1
ATOM 721 O O . LEU A 1 94 ? 6.441 0.893 -15.208 1.00 87.38 94 LEU A O 1
ATOM 725 N N . ASN A 1 95 ? 5.958 2.588 -16.604 1.00 87.88 95 ASN A N 1
ATOM 726 C CA . ASN A 1 95 ? 5.895 3.600 -15.557 1.00 87.88 95 ASN A CA 1
ATOM 727 C C . ASN A 1 95 ? 4.718 3.328 -14.613 1.00 87.88 95 ASN A C 1
ATOM 729 O O . ASN A 1 95 ? 4.894 3.373 -13.399 1.00 87.88 95 ASN A O 1
ATOM 733 N N . GLU A 1 96 ? 3.552 2.972 -15.157 1.00 88.19 96 GLU A N 1
ATOM 734 C CA . GLU A 1 96 ? 2.379 2.596 -14.361 1.00 88.19 96 GLU A CA 1
ATOM 735 C C . GLU A 1 96 ? 2.647 1.337 -13.519 1.00 88.19 96 GLU A C 1
ATOM 737 O O . GLU A 1 96 ? 2.386 1.320 -12.319 1.00 88.19 96 GLU A O 1
ATOM 742 N N . ALA A 1 97 ? 3.254 0.303 -14.111 1.00 87.62 97 ALA A N 1
ATOM 743 C CA . ALA A 1 97 ? 3.627 -0.912 -13.390 1.00 87.62 97 ALA A CA 1
ATOM 744 C C . ALA A 1 97 ? 4.676 -0.647 -12.299 1.00 87.62 97 ALA A C 1
ATOM 746 O O . ALA A 1 97 ? 4.585 -1.212 -11.212 1.00 87.62 97 ALA A O 1
ATOM 747 N N . SER A 1 98 ? 5.658 0.215 -12.574 1.00 88.06 98 SER A N 1
ATOM 748 C CA . SER A 1 98 ? 6.673 0.618 -11.598 1.00 88.06 98 SER A CA 1
ATOM 749 C C . SER A 1 98 ? 6.068 1.402 -10.438 1.00 88.06 98 SER A C 1
ATOM 751 O O . SER A 1 98 ? 6.547 1.271 -9.318 1.00 88.06 98 SER A O 1
ATOM 753 N N . LEU A 1 99 ? 5.036 2.208 -10.694 1.00 87.88 99 LEU A N 1
ATOM 754 C CA . LEU A 1 99 ? 4.308 2.944 -9.667 1.00 87.88 99 LEU A CA 1
ATOM 755 C C . LEU A 1 99 ? 3.486 1.999 -8.774 1.00 87.88 99 LEU A C 1
ATOM 757 O O . LEU A 1 99 ? 3.515 2.106 -7.548 1.00 87.88 99 LEU A O 1
ATOM 761 N N . SER A 1 100 ? 2.796 1.032 -9.382 1.00 90.00 100 SER A N 1
ATOM 762 C CA . SER A 1 100 ? 2.027 0.015 -8.655 1.00 90.00 100 SER A CA 1
ATOM 763 C C . SER A 1 100 ? 2.890 -1.027 -7.944 1.00 90.00 100 SER A C 1
ATOM 765 O O . SER A 1 100 ? 2.359 -1.799 -7.144 1.00 90.00 100 SER A O 1
ATOM 767 N N . ALA A 1 101 ? 4.190 -1.095 -8.248 1.00 92.62 101 ALA A N 1
ATOM 768 C CA . ALA A 1 101 ? 5.099 -2.052 -7.640 1.00 92.62 101 ALA A CA 1
ATOM 769 C C . ALA A 1 101 ? 5.177 -1.800 -6.124 1.00 92.62 101 ALA A C 1
ATOM 771 O O . ALA A 1 101 ? 5.584 -0.715 -5.706 1.00 92.62 101 ALA A O 1
ATOM 772 N N . PRO A 1 102 ? 4.795 -2.776 -5.289 1.00 93.06 102 PRO A N 1
ATOM 773 C CA . PRO A 1 102 ? 4.847 -2.627 -3.843 1.00 93.06 102 PRO A CA 1
ATOM 774 C C . PRO A 1 102 ? 6.252 -2.274 -3.347 1.00 93.06 102 PRO A C 1
ATOM 776 O O . PRO A 1 102 ? 7.256 -2.737 -3.895 1.00 93.06 102 PRO A O 1
ATOM 779 N N . THR A 1 103 ? 6.333 -1.463 -2.294 1.00 95.38 103 THR A N 1
ATOM 780 C CA . THR A 1 103 ? 7.615 -1.210 -1.631 1.00 95.38 103 THR A CA 1
ATOM 781 C C . THR A 1 103 ? 8.095 -2.471 -0.914 1.00 95.38 103 THR A C 1
ATOM 783 O O . THR A 1 103 ? 7.307 -3.365 -0.600 1.00 95.38 103 THR A O 1
ATOM 786 N N . PHE A 1 104 ? 9.390 -2.522 -0.597 1.00 96.94 104 PHE A N 1
ATOM 787 C CA . PHE A 1 104 ? 9.939 -3.603 0.222 1.00 96.94 104 PHE A CA 1
ATOM 788 C C . PHE A 1 104 ? 9.187 -3.744 1.555 1.00 96.94 104 PHE A C 1
ATOM 790 O O . PHE A 1 104 ? 8.802 -4.849 1.912 1.00 96.94 104 PHE A O 1
ATOM 797 N N . VAL A 1 105 ? 8.913 -2.629 2.240 1.00 97.50 105 VAL A N 1
ATOM 798 C CA . VAL A 1 105 ? 8.219 -2.618 3.540 1.00 97.50 105 VAL A CA 1
ATOM 799 C C . VAL A 1 105 ? 6.779 -3.120 3.413 1.00 97.50 105 VAL A C 1
ATOM 801 O O . VAL A 1 105 ? 6.311 -3.883 4.254 1.00 97.50 105 VAL A O 1
ATOM 804 N N . ALA A 1 106 ? 6.072 -2.734 2.347 1.00 97.06 106 ALA A N 1
ATOM 805 C CA . ALA A 1 106 ? 4.719 -3.220 2.097 1.00 97.06 106 ALA A CA 1
ATOM 806 C C . ALA A 1 106 ? 4.699 -4.735 1.815 1.00 97.06 106 ALA A C 1
ATOM 808 O O . ALA A 1 106 ? 3.811 -5.436 2.299 1.00 97.06 106 ALA A O 1
ATOM 809 N N . GLU A 1 107 ? 5.669 -5.258 1.058 1.00 97.44 107 GLU A N 1
ATOM 810 C CA . GLU A 1 107 ? 5.770 -6.700 0.784 1.00 97.44 107 GLU A CA 1
ATOM 811 C C . GLU A 1 107 ? 6.237 -7.505 1.989 1.00 97.44 107 GLU A C 1
ATOM 813 O O . GLU A 1 107 ? 5.715 -8.591 2.221 1.00 97.44 107 GLU A O 1
ATOM 818 N N . GLU A 1 108 ? 7.161 -6.974 2.785 1.00 97.88 108 GLU A N 1
ATOM 819 C CA . GLU A 1 108 ? 7.567 -7.570 4.056 1.00 97.88 108 GLU A CA 1
ATOM 820 C C . GLU A 1 108 ? 6.357 -7.711 4.987 1.00 97.88 108 GLU A C 1
ATOM 822 O O . GLU A 1 108 ? 6.066 -8.810 5.457 1.00 97.88 108 GLU A O 1
ATOM 827 N N . ALA A 1 109 ? 5.572 -6.642 5.146 1.00 98.00 109 ALA A N 1
ATOM 828 C CA . ALA A 1 109 ? 4.359 -6.662 5.954 1.00 98.00 109 ALA A CA 1
ATOM 829 C C . ALA A 1 109 ? 3.314 -7.664 5.422 1.00 98.00 109 ALA A C 1
ATOM 831 O O . ALA A 1 109 ? 2.702 -8.404 6.192 1.00 98.00 109 ALA A O 1
ATOM 832 N N . ARG A 1 110 ? 3.122 -7.741 4.097 1.00 96.44 110 ARG A N 1
ATOM 833 C CA . ARG A 1 110 ? 2.228 -8.734 3.466 1.00 96.44 110 ARG A CA 1
ATOM 834 C C . ARG A 1 110 ? 2.710 -10.163 3.679 1.00 96.44 110 ARG A C 1
ATOM 836 O O . ARG A 1 110 ? 1.886 -11.040 3.940 1.00 96.44 110 ARG A O 1
ATOM 843 N N . ALA A 1 111 ? 4.012 -10.404 3.558 1.00 97.19 111 ALA A N 1
ATOM 844 C CA . ALA A 1 111 ? 4.610 -11.709 3.800 1.00 97.19 111 ALA A CA 1
ATOM 845 C C . ALA A 1 111 ? 4.459 -12.118 5.270 1.00 97.19 111 ALA A C 1
ATOM 847 O O . ALA A 1 111 ? 4.110 -13.267 5.540 1.00 97.19 111 ALA A O 1
ATOM 848 N N . GLU A 1 112 ? 4.638 -11.182 6.205 1.00 96.38 112 GLU A N 1
ATOM 849 C CA . GLU A 1 112 ? 4.398 -11.402 7.632 1.00 96.38 112 GLU A CA 1
ATOM 850 C C . GLU A 1 112 ? 2.928 -11.730 7.910 1.00 96.38 112 GLU A C 1
ATOM 852 O O . GLU A 1 112 ? 2.646 -12.737 8.554 1.00 96.38 112 GLU A O 1
ATOM 857 N N . ALA A 1 113 ? 1.981 -10.965 7.357 1.00 95.38 113 ALA A N 1
ATOM 858 C CA . ALA A 1 113 ? 0.552 -11.247 7.490 1.00 95.38 113 ALA A CA 1
ATOM 859 C C . ALA A 1 113 ? 0.174 -12.620 6.919 1.00 95.38 113 ALA A C 1
ATOM 861 O O . ALA A 1 113 ? -0.505 -13.414 7.572 1.00 95.38 113 ALA A O 1
ATOM 862 N N . PHE A 1 114 ? 0.658 -12.950 5.719 1.00 95.25 114 PHE A N 1
ATOM 863 C CA . PHE A 1 114 ? 0.429 -14.263 5.121 1.00 95.25 114 PHE A CA 1
ATOM 864 C C . PHE A 1 114 ? 1.036 -15.384 5.973 1.00 95.25 114 PHE A C 1
ATOM 866 O O . PHE A 1 114 ? 0.372 -16.388 6.237 1.00 95.25 114 PHE A O 1
ATOM 873 N N . GLY A 1 115 ? 2.269 -15.200 6.449 1.00 94.94 115 GLY A N 1
ATOM 874 C CA . GLY A 1 115 ? 2.947 -16.114 7.362 1.00 94.94 115 GLY A CA 1
ATOM 875 C C . GLY A 1 115 ? 2.148 -16.328 8.647 1.00 94.94 115 GLY A C 1
ATOM 876 O O . GLY A 1 115 ? 1.825 -17.468 8.979 1.00 94.94 115 GLY A O 1
ATOM 877 N N . ALA A 1 116 ? 1.739 -15.251 9.315 1.00 93.31 116 ALA A N 1
ATOM 878 C CA . ALA A 1 116 ? 0.942 -15.288 10.536 1.00 93.31 116 ALA A CA 1
ATOM 879 C C . ALA A 1 116 ? -0.400 -16.009 10.332 1.00 93.31 116 ALA A C 1
ATOM 881 O O . ALA A 1 116 ? -0.755 -16.888 11.121 1.00 93.31 116 ALA A O 1
ATOM 882 N N . ARG A 1 117 ? -1.124 -15.719 9.239 1.00 92.94 117 ARG A N 1
ATOM 883 C CA . ARG A 1 117 ? -2.359 -16.441 8.886 1.00 92.94 117 ARG A CA 1
ATOM 884 C C . ARG A 1 117 ? -2.108 -17.920 8.588 1.00 92.94 117 ARG A C 1
ATOM 886 O O . ARG A 1 117 ? -2.929 -18.758 8.965 1.00 92.94 117 ARG A O 1
ATOM 893 N N . SER A 1 118 ? -0.984 -18.254 7.952 1.00 93.81 118 SER A N 1
ATOM 894 C CA . SER A 1 118 ? -0.629 -19.639 7.616 1.00 93.81 118 SER A CA 1
ATOM 895 C C . SER A 1 118 ? -0.328 -20.500 8.846 1.00 93.81 118 SER A C 1
ATOM 897 O O . SER A 1 118 ? -0.672 -21.678 8.849 1.00 93.81 118 SER A O 1
ATOM 899 N N . LEU A 1 119 ? 0.190 -19.916 9.939 1.00 91.94 119 LEU A N 1
ATOM 900 C CA . LEU A 1 119 ? 0.368 -20.611 11.228 1.00 91.94 119 LEU A CA 1
ATOM 901 C C . LEU A 1 119 ? -0.961 -21.079 11.843 1.00 91.94 119 LEU A C 1
ATOM 903 O O . LEU A 1 119 ? -0.988 -21.829 12.827 1.00 91.94 119 LEU A O 1
ATOM 907 N N . ASN A 1 120 ? -2.081 -20.615 11.292 1.00 88.75 120 ASN A N 1
ATOM 908 C CA . ASN A 1 120 ? -3.402 -21.076 11.656 1.00 88.75 120 ASN A CA 1
ATOM 909 C C . ASN A 1 120 ? -4.256 -21.543 10.477 1.00 88.75 120 ASN A C 1
ATOM 911 O O . ASN A 1 120 ? -5.478 -21.459 10.558 1.00 88.75 120 ASN A O 1
ATOM 915 N N . ASP A 1 121 ? -3.647 -21.995 9.380 1.00 91.00 121 ASP A N 1
ATOM 916 C CA . ASP A 1 121 ? -4.368 -22.491 8.200 1.00 91.00 121 ASP A CA 1
ATOM 917 C C . ASP A 1 121 ? -5.462 -21.526 7.700 1.00 91.00 121 ASP A C 1
ATOM 919 O O . ASP A 1 121 ? -6.498 -21.952 7.192 1.00 91.00 121 ASP A O 1
ATOM 923 N N . PHE A 1 122 ? -5.267 -20.214 7.888 1.00 90.38 122 PHE A N 1
ATOM 924 C CA . PHE A 1 122 ? -6.255 -19.180 7.566 1.00 90.38 122 PHE A CA 1
ATOM 925 C C . PHE A 1 122 ? -7.626 -19.372 8.247 1.00 90.38 122 PHE A C 1
ATOM 927 O O . PHE A 1 122 ? -8.640 -18.874 7.754 1.00 90.38 122 PHE A O 1
ATOM 934 N N . LYS A 1 123 ? -7.680 -20.035 9.408 1.00 89.38 123 LYS A N 1
ATOM 935 C CA . LYS A 1 123 ? -8.896 -20.117 10.230 1.00 89.38 123 LYS A CA 1
ATOM 936 C C . LYS A 1 123 ? -9.365 -18.729 10.672 1.00 89.38 123 LYS A C 1
ATOM 938 O O . LYS A 1 123 ? -8.581 -17.777 10.736 1.00 89.38 123 LYS A O 1
ATOM 943 N N . ASN A 1 124 ? -10.660 -18.634 10.963 1.00 88.81 124 ASN A N 1
ATOM 944 C CA . ASN A 1 124 ? -11.332 -17.413 11.408 1.00 88.81 124 ASN A CA 1
ATOM 945 C C . ASN A 1 124 ? -11.431 -17.390 12.940 1.00 88.81 124 ASN A C 1
ATOM 947 O O . ASN A 1 124 ? -12.522 -17.486 13.488 1.00 88.81 124 ASN A O 1
ATOM 951 N N . GLU A 1 125 ? -10.288 -17.315 13.618 1.00 87.81 125 GLU A N 1
ATOM 952 C CA . GLU A 1 125 ? -10.186 -17.267 15.083 1.00 87.81 125 GLU A CA 1
ATOM 953 C C . GLU A 1 125 ? -9.013 -16.369 15.509 1.00 87.81 125 GLU A C 1
ATOM 955 O O . GLU A 1 125 ? -8.059 -16.176 14.748 1.00 87.81 125 GLU A O 1
ATOM 960 N N . HIS A 1 126 ? -9.051 -15.850 16.737 1.00 86.94 126 HIS A N 1
ATOM 961 C CA . HIS A 1 126 ? -7.910 -15.164 17.344 1.00 86.94 126 HIS A CA 1
ATOM 962 C C . HIS A 1 126 ? -7.038 -16.157 18.108 1.00 86.94 126 HIS A C 1
ATOM 964 O O . HIS A 1 126 ? -7.520 -16.856 18.993 1.00 86.94 126 HIS A O 1
ATOM 970 N N . LYS A 1 127 ? -5.740 -16.206 17.789 1.00 79.44 127 LYS A N 1
ATOM 971 C CA . LYS A 1 127 ? -4.778 -17.080 18.487 1.00 79.44 127 LYS A CA 1
ATOM 972 C C . LYS A 1 127 ? -3.961 -16.400 19.584 1.00 79.44 127 LYS A C 1
ATOM 974 O O . LYS A 1 127 ? -3.326 -17.084 20.377 1.00 79.44 127 LYS A O 1
ATOM 979 N N . TRP A 1 128 ? -3.923 -15.075 19.595 1.00 79.88 128 TRP A N 1
ATOM 980 C CA . TRP A 1 128 ? -3.035 -14.270 20.441 1.00 79.88 128 TRP A CA 1
ATOM 981 C C . TRP A 1 128 ? -3.753 -13.660 21.652 1.00 79.88 128 TRP A C 1
ATOM 983 O O . TRP A 1 128 ? -3.105 -13.059 22.511 1.00 79.88 128 TRP A O 1
ATOM 993 N N . SER A 1 129 ? -5.080 -13.773 21.724 1.00 79.06 129 SER A N 1
ATOM 994 C CA . SER A 1 129 ? -5.861 -13.279 22.851 1.00 79.06 129 SER A CA 1
ATOM 995 C C . SER A 1 129 ? -5.713 -14.209 24.051 1.00 79.06 129 SER A C 1
ATOM 997 O O . SER A 1 129 ? -5.656 -15.434 23.924 1.00 79.06 129 SER A O 1
ATOM 999 N N . THR A 1 130 ? -5.630 -13.616 25.241 1.00 85.38 130 THR A N 1
ATOM 1000 C CA . THR A 1 130 ? -5.742 -14.382 26.479 1.00 85.38 130 THR A CA 1
ATOM 1001 C C . THR A 1 130 ? -7.232 -14.558 26.777 1.00 85.38 130 THR A C 1
ATOM 1003 O O . THR A 1 130 ? -7.928 -13.543 26.859 1.00 85.38 130 THR A O 1
ATOM 1006 N N . PRO A 1 131 ? -7.729 -15.795 26.967 1.00 83.69 131 PRO A N 1
ATOM 1007 C CA . PRO A 1 131 ? -9.138 -16.023 27.267 1.00 83.69 131 PRO A CA 1
ATOM 1008 C C . PRO A 1 131 ? -9.616 -15.188 28.460 1.00 83.69 131 PRO A C 1
ATOM 1010 O O . PRO A 1 131 ? -9.004 -15.232 29.530 1.00 83.69 131 PRO A O 1
ATOM 1013 N N . GLY A 1 132 ? -10.705 -14.443 28.271 1.00 82.81 132 GLY A N 1
ATOM 1014 C CA . GLY A 1 132 ? -11.317 -13.601 29.307 1.00 82.81 132 GLY A CA 1
ATOM 1015 C C . GLY A 1 132 ? -10.759 -12.176 29.421 1.00 82.81 132 GLY A C 1
ATOM 1016 O O . GLY A 1 132 ? -11.360 -11.360 30.118 1.00 82.81 132 GLY A O 1
ATOM 1017 N N . ASP A 1 133 ? -9.682 -11.816 28.708 1.00 89.62 133 ASP A N 1
ATOM 1018 C CA . ASP A 1 133 ? -9.190 -10.424 28.662 1.00 89.62 133 ASP A CA 1
ATOM 1019 C C . ASP A 1 133 ? -10.296 -9.462 28.185 1.00 89.62 133 ASP A C 1
ATOM 1021 O O . ASP A 1 133 ? -10.484 -8.378 28.749 1.00 89.62 133 ASP A O 1
ATOM 1025 N N . ALA A 1 134 ? -11.085 -9.886 27.191 1.00 87.88 134 ALA A N 1
ATOM 1026 C CA . ALA A 1 134 ? -12.155 -9.084 26.609 1.00 87.88 134 ALA A CA 1
ATOM 1027 C C . ALA A 1 134 ? -13.272 -8.741 27.611 1.00 87.88 134 ALA A C 1
ATOM 1029 O O . ALA A 1 134 ? -13.824 -7.637 27.553 1.00 87.88 134 ALA A O 1
ATOM 1030 N N . ASP A 1 135 ? -13.571 -9.642 28.554 1.00 87.31 135 ASP A N 1
ATOM 1031 C CA . ASP A 1 135 ? -14.561 -9.418 29.618 1.00 87.31 135 ASP A CA 1
ATOM 1032 C C . ASP A 1 135 ? -14.086 -8.360 30.627 1.00 87.31 135 ASP A C 1
ATOM 1034 O O . ASP A 1 135 ? -14.891 -7.696 31.282 1.00 87.31 135 ASP A O 1
ATOM 1038 N N . HIS A 1 136 ? -12.771 -8.153 30.711 1.00 88.69 136 HIS A N 1
ATOM 1039 C CA . HIS A 1 136 ? -12.136 -7.116 31.519 1.00 88.69 136 HIS A CA 1
ATOM 1040 C C . HIS A 1 136 ? -11.859 -5.821 30.737 1.00 88.69 136 HIS A C 1
ATOM 1042 O O . HIS A 1 136 ? -11.215 -4.913 31.264 1.00 88.69 136 HIS A O 1
ATOM 1048 N N . GLY A 1 137 ? -12.345 -5.711 29.495 1.00 89.25 137 GLY A N 1
ATOM 1049 C CA . GLY A 1 137 ? -12.110 -4.548 28.636 1.00 89.25 137 GLY A CA 1
ATOM 1050 C C . GLY A 1 137 ? -10.685 -4.465 28.082 1.00 89.25 137 GLY A C 1
ATOM 1051 O O . GLY A 1 137 ? -10.279 -3.406 27.605 1.00 89.25 137 GLY A O 1
ATOM 1052 N N . VAL A 1 138 ? -9.921 -5.558 28.150 1.00 93.25 138 VAL A N 1
ATOM 1053 C CA . VAL A 1 138 ? -8.580 -5.659 27.575 1.00 93.25 138 VAL A CA 1
ATOM 1054 C C . VAL A 1 138 ? -8.704 -6.287 26.194 1.00 93.25 138 VAL A C 1
ATOM 1056 O O . VAL A 1 138 ? -9.023 -7.462 26.042 1.00 93.25 138 VAL A O 1
ATOM 1059 N N . TYR A 1 139 ? -8.445 -5.491 25.164 1.00 95.00 139 TYR A N 1
ATOM 1060 C CA . TYR A 1 139 ? -8.586 -5.915 23.778 1.00 95.00 139 TYR A CA 1
ATOM 1061 C C . TYR A 1 139 ? -7.232 -5.895 23.092 1.00 95.00 139 TYR A C 1
ATOM 1063 O O . TYR A 1 139 ? -6.872 -4.930 22.422 1.00 95.00 139 TYR A O 1
ATOM 1071 N N . LYS A 1 140 ? -6.463 -6.970 23.254 1.00 93.38 140 LYS A N 1
ATOM 1072 C CA . LYS A 1 140 ? -5.272 -7.165 22.420 1.00 93.38 140 LYS A CA 1
ATOM 1073 C C . LYS A 1 140 ? -5.720 -7.257 20.955 1.00 93.38 140 LYS A C 1
ATOM 1075 O O . LYS A 1 140 ? -6.874 -7.598 20.702 1.00 93.38 140 LYS A O 1
ATOM 1080 N N . VAL A 1 141 ? -4.848 -6.929 20.010 1.00 93.88 141 VAL A N 1
ATOM 1081 C CA . VAL A 1 141 ? -5.032 -7.180 18.572 1.00 93.88 141 VAL A CA 1
ATOM 1082 C C . VAL A 1 141 ? -3.709 -7.604 17.950 1.00 93.88 141 VAL A C 1
ATOM 1084 O O . VAL A 1 141 ? -2.655 -7.188 18.415 1.00 93.88 141 VAL A O 1
ATOM 1087 N N . ASP A 1 142 ? -3.752 -8.387 16.877 1.00 94.75 142 ASP A N 1
ATOM 1088 C CA . ASP A 1 142 ? -2.606 -8.625 15.992 1.00 94.75 142 ASP A CA 1
ATOM 1089 C C . ASP A 1 142 ? -3.070 -8.464 14.543 1.00 94.75 142 ASP A C 1
ATOM 1091 O O . ASP A 1 142 ? -3.913 -9.211 14.037 1.00 94.75 142 ASP A O 1
ATOM 1095 N N . LEU A 1 143 ? -2.564 -7.426 13.887 1.00 95.94 143 LEU A N 1
ATOM 1096 C CA . LEU A 1 143 ? -2.971 -7.050 12.540 1.00 95.94 143 LEU A CA 1
ATOM 1097 C C . LEU A 1 143 ? -2.538 -8.091 11.506 1.00 95.94 143 LEU A C 1
ATOM 1099 O O . LEU A 1 143 ? -3.291 -8.369 10.574 1.00 95.94 143 LEU A O 1
ATOM 1103 N N . ALA A 1 144 ? -1.371 -8.712 11.690 1.00 94.62 144 ALA A N 1
ATOM 1104 C CA . ALA A 1 144 ? -0.842 -9.696 10.753 1.00 94.62 144 ALA A CA 1
ATOM 1105 C C . ALA A 1 144 ? -1.735 -10.945 10.708 1.00 94.62 144 ALA A C 1
ATOM 1107 O O . ALA A 1 144 ? -2.168 -11.374 9.637 1.00 94.62 144 ALA A O 1
ATOM 1108 N N . SER A 1 145 ? -2.086 -11.498 11.874 1.00 91.88 145 SER A N 1
ATOM 1109 C CA . SER A 1 145 ? -2.952 -12.683 11.961 1.00 91.88 145 SER A CA 1
ATOM 1110 C C . SER A 1 145 ? -4.441 -12.405 11.737 1.00 91.88 145 SER A C 1
ATOM 1112 O O . SER A 1 145 ? -5.231 -13.350 11.681 1.00 91.88 145 SER A O 1
ATOM 1114 N N . THR A 1 146 ? -4.847 -11.145 11.578 1.00 91.56 146 THR A N 1
ATOM 1115 C CA . THR A 1 146 ? -6.242 -10.779 11.285 1.00 91.56 146 THR A CA 1
ATOM 1116 C C . THR A 1 146 ? -6.450 -10.311 9.847 1.00 91.56 146 THR A C 1
ATOM 1118 O O . THR A 1 146 ? -7.597 -10.243 9.412 1.00 91.56 146 THR A O 1
ATOM 1121 N N . GLU A 1 147 ? -5.392 -10.060 9.071 1.00 93.56 147 GLU A N 1
ATOM 1122 C CA . GLU A 1 147 ? -5.490 -9.651 7.664 1.00 93.56 147 GLU A CA 1
ATOM 1123 C C . GLU A 1 147 ? -6.348 -10.638 6.855 1.00 93.56 147 GLU A C 1
ATOM 1125 O O . GLU A 1 147 ? -6.212 -11.847 7.014 1.00 93.56 147 GLU A O 1
ATOM 1130 N N . TRP A 1 148 ? -7.255 -10.148 6.005 1.00 91.06 148 TRP A N 1
ATOM 1131 C CA . TRP A 1 148 ? -8.296 -10.884 5.257 1.00 91.06 148 TRP A CA 1
ATOM 1132 C C . TRP A 1 148 ? -9.421 -11.532 6.081 1.00 91.06 148 TRP A C 1
ATOM 1134 O O . TRP A 1 148 ? -10.454 -11.892 5.511 1.00 91.06 148 TRP A O 1
ATOM 1144 N N . MET A 1 149 ? -9.295 -11.666 7.403 1.00 91.38 149 MET A N 1
ATOM 1145 C CA . MET A 1 149 ? -10.410 -12.113 8.245 1.00 91.38 149 MET A CA 1
ATOM 1146 C C . MET A 1 149 ? -11.473 -11.015 8.301 1.00 91.38 149 MET A C 1
ATOM 1148 O O . MET A 1 149 ? -11.145 -9.852 8.511 1.00 91.38 149 MET A O 1
ATOM 1152 N N . GLN A 1 150 ? -12.744 -11.356 8.069 1.00 88.56 150 GLN A N 1
ATOM 1153 C CA . GLN A 1 150 ? -13.839 -10.373 7.985 1.00 88.56 150 GLN A CA 1
ATOM 1154 C C . GLN A 1 150 ? -13.535 -9.202 7.023 1.00 88.56 150 GLN A C 1
ATOM 1156 O O . GLN A 1 150 ? -13.868 -8.049 7.295 1.00 88.56 150 GLN A O 1
ATOM 1161 N N . ASN A 1 151 ? -12.879 -9.499 5.889 1.00 91.44 151 ASN A N 1
ATOM 1162 C CA . ASN A 1 151 ? -12.420 -8.501 4.915 1.00 91.44 151 ASN A CA 1
ATOM 1163 C C . ASN A 1 151 ? -11.451 -7.461 5.518 1.00 91.44 151 ASN A C 1
ATOM 1165 O O . ASN A 1 151 ? -11.432 -6.301 5.097 1.00 91.44 151 ASN A O 1
ATOM 1169 N N . SER A 1 152 ? -10.655 -7.870 6.511 1.00 94.62 152 SER A N 1
ATOM 1170 C CA . SER A 1 152 ? -9.585 -7.042 7.057 1.00 94.62 152 SER A CA 1
ATOM 1171 C C . SER A 1 152 ? -8.530 -6.729 6.001 1.00 94.62 152 SER A C 1
ATOM 1173 O O . SER A 1 152 ? -8.172 -7.599 5.206 1.00 94.62 152 SER A O 1
ATOM 1175 N N . HIS A 1 153 ? -8.072 -5.481 5.963 1.00 96.12 153 HIS A N 1
ATOM 1176 C CA . HIS A 1 153 ? -7.135 -5.006 4.944 1.00 96.12 153 HIS A CA 1
ATOM 1177 C C . HIS A 1 153 ? -6.173 -3.926 5.455 1.00 96.12 153 HIS A C 1
ATOM 1179 O O . HIS A 1 153 ? -5.740 -3.057 4.694 1.00 96.12 153 HIS A O 1
ATOM 1185 N N . THR A 1 154 ? -5.863 -3.935 6.753 1.00 97.12 154 THR A N 1
ATOM 1186 C CA . THR A 1 154 ? -4.954 -2.939 7.340 1.00 97.12 154 THR A CA 1
ATOM 1187 C C . THR A 1 154 ? -3.565 -3.064 6.726 1.00 97.12 154 THR A C 1
ATOM 1189 O O . THR A 1 154 ? -3.000 -2.075 6.263 1.00 97.12 154 THR A O 1
ATOM 1192 N N . VAL A 1 155 ? -3.030 -4.284 6.674 1.00 96.88 155 VAL A N 1
ATOM 1193 C CA . VAL A 1 155 ? -1.657 -4.524 6.228 1.00 96.88 155 VAL A CA 1
ATOM 1194 C C . VAL A 1 155 ? -1.530 -4.264 4.731 1.00 96.88 155 VAL A C 1
ATOM 1196 O O . VAL A 1 155 ? -0.638 -3.548 4.283 1.00 96.88 155 VAL A O 1
ATOM 1199 N N . THR A 1 156 ? -2.462 -4.787 3.938 1.00 94.06 156 THR A N 1
ATOM 1200 C CA . THR A 1 156 ? -2.401 -4.686 2.477 1.00 94.06 156 THR A CA 1
ATOM 1201 C C . THR A 1 156 ? -2.635 -3.279 1.945 1.00 94.06 156 THR A C 1
ATOM 1203 O O . THR A 1 156 ? -2.049 -2.938 0.910 1.00 94.06 156 THR A O 1
ATOM 1206 N N . LYS A 1 157 ? -3.485 -2.480 2.608 1.00 95.56 157 LYS A N 1
ATOM 1207 C CA . LYS A 1 157 ? -3.858 -1.139 2.140 1.00 95.56 157 LYS A CA 1
ATOM 1208 C C . LYS A 1 157 ? -3.197 0.009 2.892 1.00 95.56 157 LYS A C 1
ATOM 1210 O O . LYS A 1 157 ? -3.226 1.112 2.360 1.00 95.56 157 LYS A O 1
ATOM 1215 N N . HIS A 1 158 ? -2.655 -0.175 4.091 1.00 97.94 158 HIS A N 1
ATOM 1216 C CA . HIS A 1 158 ? -2.252 0.959 4.931 1.00 97.94 158 HIS A CA 1
ATOM 1217 C C . HIS A 1 158 ? -0.844 0.840 5.511 1.00 97.94 158 HIS A C 1
ATOM 1219 O O . HIS A 1 158 ? -0.539 1.561 6.453 1.00 97.94 158 HIS A O 1
ATOM 1225 N N . VAL A 1 159 ? 0.028 -0.011 4.968 1.00 98.50 159 VAL A N 1
ATOM 1226 C CA . VAL A 1 159 ? 1.405 -0.164 5.461 1.00 98.50 159 VAL A CA 1
ATOM 1227 C C . VAL A 1 159 ? 2.421 0.030 4.335 1.00 98.50 159 VAL A C 1
ATOM 1229 O O . VAL A 1 159 ? 2.317 -0.598 3.283 1.00 98.50 159 VAL A O 1
ATOM 1232 N N . GLY A 1 160 ? 3.421 0.884 4.578 1.00 98.12 160 GLY A N 1
ATOM 1233 C CA . GLY A 1 160 ? 4.613 1.028 3.741 1.00 98.12 160 GLY A CA 1
ATOM 1234 C C . GLY A 1 160 ? 4.394 1.599 2.336 1.00 98.12 160 GLY A C 1
ATOM 1235 O O . GLY A 1 160 ? 5.241 1.378 1.475 1.00 98.12 160 GLY A O 1
ATOM 1236 N N . LEU A 1 161 ? 3.289 2.293 2.055 1.00 97.94 161 LEU A N 1
ATOM 1237 C CA . LEU A 1 161 ? 3.034 2.862 0.725 1.00 97.94 161 LEU A CA 1
ATOM 1238 C C . LEU A 1 161 ? 3.839 4.149 0.481 1.00 97.94 161 LEU A C 1
ATOM 1240 O O . LEU A 1 161 ? 4.078 4.923 1.407 1.00 97.94 161 LEU A O 1
ATOM 1244 N N . THR A 1 162 ? 4.219 4.408 -0.773 1.00 97.88 162 THR A N 1
ATOM 1245 C CA . THR A 1 162 ? 4.771 5.717 -1.169 1.00 97.88 162 THR A CA 1
ATOM 1246 C C . THR A 1 162 ? 3.666 6.750 -1.376 1.00 97.88 162 THR A C 1
ATOM 1248 O O . THR A 1 162 ? 2.492 6.413 -1.545 1.00 97.88 162 THR A O 1
ATOM 1251 N N . ASP A 1 163 ? 4.039 8.024 -1.429 1.00 98.19 163 ASP A N 1
ATOM 1252 C CA . ASP A 1 163 ? 3.100 9.117 -1.690 1.00 98.19 163 ASP A CA 1
ATOM 1253 C C . ASP A 1 163 ? 2.431 8.999 -3.062 1.00 98.19 163 ASP A C 1
ATOM 1255 O O . ASP A 1 163 ? 1.230 9.237 -3.205 1.00 98.19 163 ASP A O 1
ATOM 1259 N N . GLU A 1 164 ? 3.179 8.555 -4.071 1.00 97.88 164 GLU A N 1
ATOM 1260 C CA . GLU A 1 164 ? 2.642 8.292 -5.400 1.00 97.88 164 GLU A CA 1
ATOM 1261 C C . GLU A 1 164 ? 1.647 7.126 -5.376 1.00 97.88 164 GLU A C 1
ATOM 1263 O O . GLU A 1 164 ? 0.630 7.179 -6.065 1.00 97.88 164 GLU A O 1
ATOM 1268 N N . GLN A 1 165 ? 1.877 6.105 -4.546 1.00 97.31 165 GLN A N 1
ATOM 1269 C CA . GLN A 1 165 ? 0.923 5.008 -4.358 1.00 97.31 165 GLN A CA 1
ATOM 1270 C C . GLN A 1 165 ? -0.343 5.467 -3.624 1.00 97.31 165 GLN A C 1
ATOM 1272 O O . GLN A 1 165 ? -1.443 5.024 -3.958 1.00 97.31 165 GLN A O 1
ATOM 1277 N N . LEU A 1 166 ? -0.234 6.393 -2.665 1.00 97.69 166 LEU A N 1
ATOM 1278 C CA . LEU A 1 166 ? -1.404 7.021 -2.043 1.00 97.69 166 LEU A CA 1
ATOM 1279 C C . LEU A 1 166 ? -2.218 7.826 -3.069 1.00 97.69 166 LEU A C 1
ATOM 1281 O O . LEU A 1 166 ? -3.444 7.696 -3.122 1.00 97.69 166 LEU A O 1
ATOM 1285 N N . ALA A 1 167 ? -1.553 8.610 -3.921 1.00 97.44 167 ALA A N 1
ATOM 1286 C CA . ALA A 1 167 ? -2.204 9.352 -4.999 1.00 97.44 167 ALA A CA 1
ATOM 1287 C C . ALA A 1 167 ? -2.850 8.413 -6.033 1.00 97.44 167 ALA A C 1
ATOM 1289 O O . ALA A 1 167 ? -3.993 8.638 -6.437 1.00 97.44 167 ALA A O 1
ATOM 1290 N N . GLN A 1 168 ? -2.171 7.319 -6.395 1.00 96.19 168 GLN A N 1
ATOM 1291 C CA . GLN A 1 168 ? -2.698 6.276 -7.277 1.00 96.19 168 GLN A CA 1
ATOM 1292 C C . GLN A 1 168 ? -3.979 5.656 -6.705 1.00 96.19 168 GLN A C 1
ATOM 1294 O O . GLN A 1 168 ? -4.974 5.531 -7.415 1.00 96.19 168 GLN A O 1
ATOM 1299 N N . ARG A 1 169 ? -4.018 5.356 -5.401 1.00 95.38 169 ARG A N 1
ATOM 1300 C CA . ARG A 1 169 ? -5.238 4.857 -4.747 1.00 95.38 169 ARG A CA 1
ATOM 1301 C C . ARG A 1 169 ? -6.397 5.844 -4.824 1.00 95.38 169 ARG A C 1
ATOM 1303 O O . ARG A 1 169 ? -7.525 5.423 -5.067 1.00 95.38 169 ARG A O 1
ATOM 1310 N N . LEU A 1 170 ? -6.149 7.144 -4.648 1.00 96.44 170 LEU A N 1
ATOM 1311 C CA . LEU A 1 170 ? -7.195 8.160 -4.828 1.00 96.44 170 LEU A CA 1
ATOM 1312 C C . LEU A 1 170 ? -7.695 8.217 -6.276 1.00 96.44 170 LEU A C 1
ATOM 1314 O O . LEU A 1 170 ? -8.899 8.356 -6.485 1.00 96.44 170 LEU A O 1
ATOM 1318 N N . ARG A 1 171 ? -6.792 8.087 -7.254 1.00 95.06 171 ARG A N 1
ATOM 1319 C CA . ARG A 1 171 ? -7.107 8.065 -8.689 1.00 95.06 171 ARG A CA 1
ATOM 1320 C C . ARG A 1 171 ? -7.929 6.835 -9.090 1.00 95.06 171 ARG A C 1
ATOM 1322 O O . ARG A 1 171 ? -8.832 6.969 -9.910 1.00 95.06 171 ARG A O 1
ATOM 1329 N N . ASP A 1 172 ? -7.635 5.668 -8.516 1.00 93.75 172 ASP A N 1
ATOM 1330 C CA . ASP A 1 172 ? -8.170 4.381 -8.982 1.00 93.75 172 ASP A CA 1
ATOM 1331 C C . ASP A 1 172 ? -9.383 3.892 -8.176 1.00 93.75 172 ASP A C 1
ATOM 1333 O O . ASP A 1 172 ? -10.325 3.331 -8.742 1.00 93.75 172 ASP A O 1
ATOM 1337 N N . GLU A 1 173 ? -9.429 4.138 -6.861 1.00 93.31 173 GLU A N 1
ATOM 1338 C CA . GLU A 1 173 ? -10.535 3.717 -5.986 1.00 93.31 173 GLU A CA 1
ATOM 1339 C C . GLU A 1 173 ? -11.703 4.728 -6.029 1.00 93.31 173 GLU A C 1
ATOM 1341 O O . GLU A 1 173 ? -12.130 5.274 -5.006 1.00 93.31 173 GLU A O 1
ATOM 1346 N N . LEU A 1 174 ? -12.238 5.013 -7.222 1.00 94.56 174 LEU A N 1
ATOM 1347 C CA . LEU A 1 174 ? -13.286 6.020 -7.424 1.00 94.56 174 LEU A CA 1
ATOM 1348 C C . LEU A 1 174 ? -14.697 5.503 -7.114 1.00 94.56 174 LEU A C 1
ATOM 1350 O O . LEU A 1 174 ? -15.154 4.483 -7.623 1.00 94.56 174 LEU A O 1
ATOM 1354 N N . LYS A 1 175 ? -15.463 6.297 -6.359 1.00 94.75 175 LYS A N 1
ATOM 1355 C CA . LYS A 1 175 ? -16.923 6.157 -6.230 1.00 94.75 175 LYS A CA 1
ATOM 1356 C C . LYS A 1 175 ? -17.656 6.673 -7.468 1.00 94.75 175 LYS A C 1
ATOM 1358 O O . LYS A 1 175 ? -18.731 6.176 -7.800 1.00 94.75 175 LYS A O 1
ATOM 1363 N N . LYS A 1 176 ? -17.133 7.722 -8.109 1.00 93.81 176 LYS A N 1
ATOM 1364 C CA . LYS A 1 176 ? -17.682 8.281 -9.353 1.00 93.81 176 LYS A CA 1
ATOM 1365 C C . LYS A 1 176 ? -16.544 8.607 -10.319 1.00 93.81 176 LYS A C 1
ATOM 1367 O O . LYS A 1 176 ? -15.549 9.171 -9.865 1.00 93.81 176 LYS A O 1
ATOM 1372 N N . PRO A 1 177 ? -16.708 8.327 -11.623 1.00 94.56 177 PRO A N 1
ATOM 1373 C CA . PRO A 1 177 ? -15.693 8.642 -12.624 1.00 94.56 177 PRO A CA 1
ATOM 1374 C C . PRO A 1 177 ? -15.498 10.164 -12.781 1.00 94.56 177 PRO A C 1
ATOM 1376 O O . PRO A 1 177 ? -16.348 10.929 -12.303 1.00 94.56 177 PRO A O 1
ATOM 1379 N N . PRO A 1 178 ? -14.424 10.602 -13.466 1.00 95.25 178 PRO A N 1
ATOM 1380 C CA . PRO A 1 178 ? -14.164 12.004 -13.799 1.00 95.25 178 PRO A CA 1
ATOM 1381 C C . PRO A 1 178 ? -15.356 12.721 -14.439 1.00 95.25 178 PRO A C 1
ATOM 1383 O O . PRO A 1 178 ? -16.018 12.184 -15.329 1.00 95.25 178 PRO A O 1
ATOM 1386 N N . ARG A 1 179 ? -15.642 13.944 -13.974 1.00 93.94 179 ARG A N 1
ATOM 1387 C CA . ARG A 1 179 ? -16.736 14.794 -14.476 1.00 93.94 179 ARG A CA 1
ATOM 1388 C C . ARG A 1 179 ? -16.254 16.239 -14.640 1.00 93.94 179 ARG A C 1
ATOM 1390 O O . ARG A 1 179 ? -16.431 17.039 -13.713 1.00 93.94 179 ARG A O 1
ATOM 1397 N N . PRO A 1 180 ? -15.652 16.588 -15.793 1.00 93.31 180 PRO A N 1
ATOM 1398 C CA . PRO A 1 180 ? -15.206 17.950 -16.076 1.00 93.31 180 PRO A CA 1
ATOM 1399 C C . PRO A 1 180 ? -16.329 18.978 -15.863 1.00 93.31 180 PRO A C 1
ATOM 1401 O O . PRO A 1 180 ? -17.478 18.724 -16.220 1.00 93.31 180 PRO A O 1
ATOM 1404 N N . GLY A 1 181 ? -16.003 20.125 -15.259 1.00 91.44 181 GLY A N 1
ATOM 1405 C CA . GLY A 1 181 ? -16.978 21.180 -14.941 1.00 91.44 181 GLY A CA 1
ATOM 1406 C C . GLY A 1 181 ? -17.808 20.949 -13.669 1.00 91.44 181 GLY A C 1
ATOM 1407 O O . GLY A 1 181 ? -18.749 21.696 -13.419 1.00 91.44 181 GLY A O 1
ATOM 1408 N N . THR A 1 182 ? -17.476 19.937 -12.862 1.00 94.00 182 THR A N 1
ATOM 1409 C CA . THR A 1 182 ? -18.065 19.705 -11.529 1.00 94.00 182 THR A CA 1
ATOM 1410 C C . THR A 1 182 ? -17.012 19.852 -10.429 1.00 94.00 182 THR A C 1
ATOM 1412 O O . THR A 1 182 ? -15.831 19.998 -10.728 1.00 94.00 182 THR A O 1
ATOM 1415 N N . ASP A 1 183 ? -17.414 19.724 -9.159 1.00 93.38 183 ASP A N 1
ATOM 1416 C CA . ASP A 1 183 ? -16.501 19.696 -8.001 1.00 93.38 183 ASP A CA 1
ATOM 1417 C C . ASP A 1 183 ? -15.444 18.579 -8.046 1.00 93.38 183 ASP A C 1
ATOM 1419 O O . ASP A 1 183 ? -14.509 18.599 -7.249 1.00 93.38 183 ASP A O 1
ATOM 1423 N N . TRP A 1 184 ? -15.624 17.578 -8.913 1.00 94.94 184 TRP A N 1
ATOM 1424 C CA . TRP A 1 184 ? -14.759 16.404 -9.042 1.00 94.94 184 TRP A CA 1
ATOM 1425 C C . TRP A 1 184 ? -14.348 16.197 -10.509 1.00 94.94 184 TRP A C 1
ATOM 1427 O O . TRP A 1 184 ? -14.751 15.204 -11.131 1.00 94.94 184 TRP A O 1
ATOM 1437 N N . PRO A 1 185 ? -13.562 17.123 -11.093 1.00 95.50 185 PRO A N 1
ATOM 1438 C CA . PRO A 1 185 ? -13.168 17.045 -12.498 1.00 95.50 185 PRO A CA 1
ATOM 1439 C C . PRO A 1 185 ? -12.375 15.771 -12.808 1.00 95.50 185 PRO A C 1
ATOM 1441 O O . PRO A 1 185 ? -12.553 15.210 -13.885 1.00 95.50 185 PRO A O 1
ATOM 1444 N N . TYR A 1 186 ? -11.600 15.269 -11.841 1.00 95.38 186 TYR A N 1
ATOM 1445 C CA . TYR A 1 186 ? -10.745 14.081 -11.961 1.00 95.38 186 TYR A CA 1
ATOM 1446 C C . TYR A 1 186 ? -11.324 12.822 -11.289 1.00 95.38 186 TYR A C 1
ATOM 1448 O O . TYR A 1 186 ? -10.655 11.801 -11.196 1.00 95.38 186 TYR A O 1
ATOM 1456 N N . GLY A 1 187 ? -12.591 12.867 -10.866 1.00 95.31 187 GLY A N 1
ATOM 1457 C CA . GLY A 1 187 ? -13.291 11.741 -10.243 1.00 95.31 187 GLY A CA 1
ATOM 1458 C C . GLY A 1 187 ? -13.435 11.908 -8.736 1.00 95.31 187 GLY A C 1
ATOM 1459 O O . GLY A 1 187 ? -12.720 12.681 -8.112 1.00 95.31 187 GLY A O 1
ATOM 1460 N N . GLN A 1 188 ? -14.420 11.227 -8.147 1.00 95.75 188 GLN A N 1
ATOM 1461 C CA . GLN A 1 188 ? -14.679 11.282 -6.706 1.00 95.75 188 GLN A CA 1
ATOM 1462 C C . GLN A 1 188 ? -14.177 9.994 -6.042 1.00 95.75 188 GLN A C 1
ATOM 1464 O O . GLN A 1 188 ? -14.820 8.959 -6.247 1.00 95.75 188 GLN A O 1
ATOM 1469 N N . PRO A 1 189 ? -13.125 10.039 -5.205 1.00 95.31 189 PRO A N 1
ATOM 1470 C CA . PRO A 1 189 ? -12.639 8.865 -4.482 1.00 95.31 189 PRO A CA 1
ATOM 1471 C C . PRO A 1 189 ? -13.697 8.266 -3.549 1.00 95.31 189 PRO A C 1
ATOM 1473 O O . PRO A 1 189 ? -14.522 8.980 -2.963 1.00 95.31 189 PRO A O 1
ATOM 1476 N N . MET A 1 190 ? -13.684 6.938 -3.421 1.00 93.62 190 MET A N 1
ATOM 1477 C CA . MET A 1 190 ? -14.498 6.193 -2.460 1.00 93.62 190 MET A CA 1
ATOM 1478 C C . MET A 1 190 ? -14.005 6.424 -1.033 1.00 93.62 190 MET A C 1
ATOM 1480 O O . MET A 1 190 ? -14.816 6.625 -0.126 1.00 93.62 190 MET A O 1
ATOM 1484 N N . VAL A 1 191 ? -12.685 6.435 -0.850 1.00 90.38 191 VAL A N 1
ATOM 1485 C CA . VAL A 1 191 ? -12.037 6.705 0.434 1.00 90.38 191 VAL A CA 1
ATOM 1486 C C . VAL A 1 191 ? -12.051 8.202 0.751 1.00 90.38 191 VAL A C 1
ATOM 1488 O O . VAL A 1 191 ? -12.037 9.047 -0.142 1.00 90.38 191 VAL A O 1
ATOM 1491 N N . GLY A 1 192 ? -12.138 8.546 2.038 1.00 91.62 192 GLY A N 1
ATOM 1492 C CA . GLY A 1 192 ? -12.028 9.935 2.500 1.00 91.62 192 GLY A CA 1
ATOM 1493 C C . GLY A 1 192 ? -10.603 10.472 2.387 1.00 91.62 192 GLY A C 1
ATOM 1494 O O . GLY A 1 192 ? -10.406 11.617 1.995 1.00 91.62 192 GLY A O 1
ATOM 1495 N N . GLU A 1 193 ? -9.635 9.613 2.681 1.00 94.75 193 GLU A N 1
ATOM 1496 C CA . GLU A 1 193 ? -8.202 9.874 2.617 1.00 94.75 193 GLU A CA 1
ATOM 1497 C C . GLU A 1 193 ? -7.508 8.581 2.172 1.00 94.75 193 GLU A C 1
ATOM 1499 O O . GLU A 1 193 ? -8.013 7.486 2.448 1.00 94.75 193 GLU A O 1
ATOM 1504 N N . ALA A 1 194 ? -6.374 8.702 1.488 1.00 97.44 194 ALA A N 1
ATOM 1505 C CA . ALA A 1 194 ? -5.451 7.595 1.279 1.00 97.44 194 ALA A CA 1
ATOM 1506 C C . ALA A 1 194 ? -4.268 7.796 2.222 1.00 97.44 194 ALA A C 1
ATOM 1508 O O . ALA A 1 194 ? -3.599 8.825 2.154 1.00 97.44 194 ALA A O 1
ATOM 1509 N N . SER A 1 195 ? -4.024 6.830 3.104 1.00 98.31 195 SER A N 1
ATOM 1510 C CA . SER A 1 195 ? -2.995 6.943 4.132 1.00 98.31 195 SER A CA 1
ATOM 1511 C C . SER A 1 195 ? -2.263 5.633 4.381 1.00 98.31 195 SER A C 1
ATOM 1513 O O . SER A 1 195 ? -2.773 4.551 4.069 1.00 98.31 195 SER A O 1
ATOM 1515 N N . THR A 1 196 ? -1.062 5.752 4.940 1.00 98.62 196 THR A N 1
ATOM 1516 C CA . THR A 1 196 ? -0.165 4.634 5.225 1.00 98.62 196 THR A CA 1
ATOM 1517 C C . THR A 1 196 ? 0.631 4.869 6.499 1.00 98.62 196 THR A C 1
ATOM 1519 O O . THR A 1 196 ? 1.205 5.943 6.690 1.00 98.62 196 THR A O 1
ATOM 1522 N N . PHE A 1 197 ? 0.679 3.855 7.357 1.00 98.75 197 PHE A N 1
ATOM 1523 C CA . PHE A 1 197 ? 1.689 3.718 8.394 1.00 98.75 197 PHE A CA 1
ATOM 1524 C C . PHE A 1 197 ? 3.063 3.526 7.744 1.00 98.75 197 PHE A C 1
ATOM 1526 O O . PHE A 1 197 ? 3.161 3.058 6.602 1.00 98.75 197 PHE A O 1
ATOM 1533 N N . THR A 1 198 ? 4.116 3.862 8.486 1.00 98.12 198 THR A N 1
ATOM 1534 C CA . THR A 1 198 ? 5.506 3.664 8.051 1.00 98.12 198 THR A CA 1
ATOM 1535 C C . THR A 1 198 ? 5.815 2.187 7.812 1.00 98.12 198 THR A C 1
ATOM 1537 O O . THR A 1 198 ? 6.348 1.835 6.766 1.00 98.12 198 THR A O 1
ATOM 1540 N N . ASP A 1 199 ? 5.434 1.330 8.758 1.00 98.19 199 ASP A N 1
ATOM 1541 C CA . ASP A 1 199 ? 5.702 -0.108 8.782 1.00 98.19 199 ASP A CA 1
ATOM 1542 C C . ASP A 1 199 ? 4.634 -0.844 9.617 1.00 98.19 199 ASP A C 1
ATOM 1544 O O . ASP A 1 199 ? 3.755 -0.221 10.231 1.00 98.19 199 ASP A O 1
ATOM 1548 N N . LEU A 1 200 ? 4.681 -2.180 9.602 1.00 98.31 200 LEU A N 1
ATOM 1549 C CA . LEU A 1 200 ? 3.705 -3.026 10.292 1.00 98.31 200 LEU A CA 1
ATOM 1550 C C . LEU A 1 200 ? 3.791 -2.886 11.816 1.00 98.31 200 LEU A C 1
ATOM 1552 O O . LEU A 1 200 ? 2.759 -2.841 12.481 1.00 98.31 200 LEU A O 1
ATOM 1556 N N . GLU A 1 201 ? 4.993 -2.739 12.374 1.00 98.06 201 GLU A N 1
ATOM 1557 C CA . GLU A 1 201 ? 5.185 -2.533 13.814 1.00 98.06 201 GLU A CA 1
ATOM 1558 C C . GLU A 1 201 ? 4.497 -1.242 14.288 1.00 98.06 201 GLU A C 1
ATOM 1560 O O . GLU A 1 201 ? 3.804 -1.217 15.311 1.00 98.06 201 GLU A O 1
ATOM 1565 N N . SER A 1 202 ? 4.644 -0.160 13.522 1.00 98.12 202 SER A N 1
ATOM 1566 C CA . SER A 1 202 ? 4.001 1.120 13.800 1.00 98.12 202 SER A CA 1
ATOM 1567 C C . SER A 1 202 ? 2.487 1.025 13.675 1.00 98.12 202 SER A C 1
ATOM 1569 O O . SER A 1 202 ? 1.778 1.477 14.577 1.00 98.12 202 SER A O 1
ATOM 1571 N N . ALA A 1 203 ? 1.988 0.360 12.629 1.00 98.56 203 ALA A N 1
ATOM 1572 C CA . ALA A 1 203 ? 0.564 0.069 12.487 1.00 98.56 203 ALA A CA 1
ATOM 1573 C C . ALA A 1 203 ? 0.021 -0.698 13.703 1.00 98.56 203 ALA A C 1
ATOM 1575 O O . ALA A 1 203 ? -1.014 -0.323 14.261 1.00 98.56 203 ALA A O 1
ATOM 1576 N N . GLN A 1 204 ? 0.743 -1.727 14.149 1.00 98.12 204 GLN A N 1
ATOM 1577 C CA . GLN A 1 204 ? 0.373 -2.587 15.266 1.00 98.12 204 GLN A CA 1
ATOM 1578 C C . GLN A 1 204 ? 0.280 -1.803 16.579 1.00 98.12 204 GLN A C 1
ATOM 1580 O O . GLN A 1 204 ? -0.780 -1.773 17.208 1.00 98.12 204 GLN A O 1
ATOM 1585 N N . LYS A 1 205 ? 1.352 -1.111 16.986 1.00 98.06 205 LYS A N 1
ATOM 1586 C CA . LYS A 1 205 ? 1.382 -0.396 18.277 1.00 98.06 205 LYS A CA 1
ATOM 1587 C C . LYS A 1 205 ? 0.414 0.786 18.331 1.00 98.06 205 LYS A C 1
ATOM 1589 O O . LYS A 1 205 ? -0.222 1.019 19.356 1.00 98.06 205 LYS A O 1
ATOM 1594 N N . MET A 1 206 ? 0.256 1.516 17.228 1.00 98.56 206 MET A N 1
ATOM 1595 C CA . MET A 1 206 ? -0.647 2.667 17.167 1.00 98.56 206 MET A CA 1
ATOM 1596 C C . MET A 1 206 ? -2.118 2.247 17.099 1.00 98.56 206 MET A C 1
ATOM 1598 O O . MET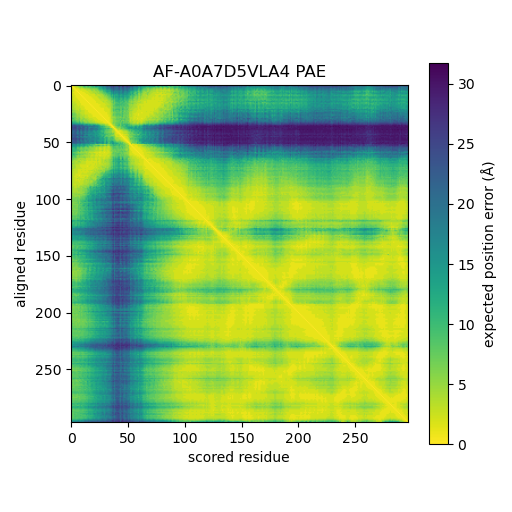 A 1 206 ? -2.970 2.907 17.695 1.00 98.56 206 MET A O 1
ATOM 1602 N N . THR A 1 207 ? -2.421 1.126 16.434 1.00 98.50 207 THR A N 1
ATOM 1603 C CA . THR A 1 207 ? -3.769 0.541 16.465 1.00 98.50 207 THR A CA 1
ATOM 1604 C C . THR A 1 207 ? -4.103 0.025 17.857 1.00 98.50 207 THR A C 1
ATOM 1606 O O . THR A 1 207 ? -5.172 0.350 18.366 1.00 98.50 207 THR A O 1
ATOM 1609 N N . GLN A 1 208 ? -3.186 -0.704 18.503 1.00 98.00 208 GLN A N 1
ATOM 1610 C CA . GLN A 1 208 ? -3.379 -1.164 19.879 1.00 98.00 208 GLN A CA 1
ATOM 1611 C C . GLN A 1 208 ? -3.641 0.016 20.823 1.00 98.00 208 GLN A C 1
ATOM 1613 O O . GLN A 1 208 ? -4.603 -0.009 21.580 1.00 98.00 208 GLN A O 1
ATOM 1618 N N . TYR A 1 209 ? -2.871 1.103 20.703 1.00 98.56 209 TYR A N 1
ATOM 1619 C CA . TYR A 1 209 ? -3.112 2.317 21.483 1.00 98.56 209 TYR A CA 1
ATOM 1620 C C . TYR A 1 209 ? -4.516 2.901 21.257 1.00 98.56 209 TYR A C 1
ATOM 1622 O O . TYR A 1 209 ? -5.206 3.219 22.224 1.00 98.56 209 TYR A O 1
ATOM 1630 N N . ASN A 1 210 ? -4.973 3.016 20.002 1.00 98.62 210 ASN A N 1
ATOM 1631 C CA . ASN A 1 210 ? -6.327 3.495 19.699 1.00 98.62 210 ASN A CA 1
ATOM 1632 C C . ASN A 1 210 ? -7.405 2.595 20.331 1.00 98.62 210 ASN A C 1
ATOM 1634 O O . ASN A 1 210 ? -8.382 3.098 20.886 1.00 98.62 210 ASN A O 1
ATOM 1638 N N . ILE A 1 211 ? -7.212 1.275 20.284 1.00 98.38 211 ILE A N 1
ATOM 1639 C CA . ILE A 1 211 ? -8.102 0.291 20.909 1.00 98.38 211 ILE A CA 1
ATOM 1640 C C . ILE A 1 211 ? -8.139 0.475 22.430 1.00 98.38 211 ILE A C 1
ATOM 1642 O O . ILE A 1 211 ? -9.222 0.581 23.002 1.00 98.38 211 ILE A O 1
ATOM 1646 N N . ASP A 1 212 ? -6.980 0.600 23.075 1.00 98.12 212 ASP A N 1
ATOM 1647 C CA . ASP A 1 212 ? -6.872 0.745 24.528 1.00 98.12 212 ASP A CA 1
ATOM 1648 C C . ASP A 1 212 ? -7.551 2.032 25.023 1.00 98.12 212 ASP A C 1
ATOM 1650 O O . ASP A 1 212 ? -8.323 2.005 25.988 1.00 98.12 212 ASP A O 1
ATOM 1654 N N . GLN A 1 213 ? -7.325 3.155 24.326 1.00 98.44 213 GLN A N 1
ATOM 1655 C CA . GLN A 1 213 ? -7.947 4.447 24.654 1.00 98.44 213 GLN A CA 1
ATOM 1656 C C . GLN A 1 213 ? -9.473 4.431 24.498 1.00 98.44 213 GLN A C 1
ATOM 1658 O O . GLN A 1 213 ? -10.169 5.178 25.185 1.00 98.44 213 GLN A O 1
ATOM 1663 N N . ASN A 1 214 ? -9.998 3.570 23.625 1.00 98.50 214 ASN A N 1
ATOM 1664 C CA . ASN A 1 214 ? -11.428 3.454 23.351 1.00 98.50 214 ASN A CA 1
ATOM 1665 C C . ASN A 1 214 ? -12.063 2.197 23.970 1.00 98.50 214 ASN A C 1
ATOM 1667 O O . ASN A 1 214 ? -13.221 1.901 23.680 1.00 98.50 214 ASN A O 1
ATOM 1671 N N . SER A 1 215 ? -11.360 1.483 24.855 1.00 97.81 215 SER A N 1
ATOM 1672 C CA . SER A 1 215 ? -11.818 0.232 25.487 1.00 97.81 215 SER A CA 1
ATOM 1673 C C . SER A 1 215 ? -13.235 0.319 26.063 1.00 97.81 215 SER A C 1
ATOM 1675 O O . SER A 1 215 ? -14.060 -0.557 25.816 1.00 97.81 215 SER A O 1
ATOM 1677 N N . LYS A 1 216 ? -13.570 1.412 26.757 1.00 97.75 216 LYS A N 1
ATOM 1678 C CA . LYS A 1 216 ? -14.924 1.631 27.290 1.00 97.75 216 LYS A CA 1
ATOM 1679 C C . LYS A 1 216 ? -15.990 1.729 26.190 1.00 97.75 216 LYS A C 1
ATOM 1681 O O . LYS A 1 216 ? -17.050 1.129 26.301 1.00 97.75 216 LYS A O 1
ATOM 1686 N N . GLN A 1 217 ? -15.719 2.475 25.122 1.00 98.19 217 GLN A N 1
ATOM 1687 C CA . GLN A 1 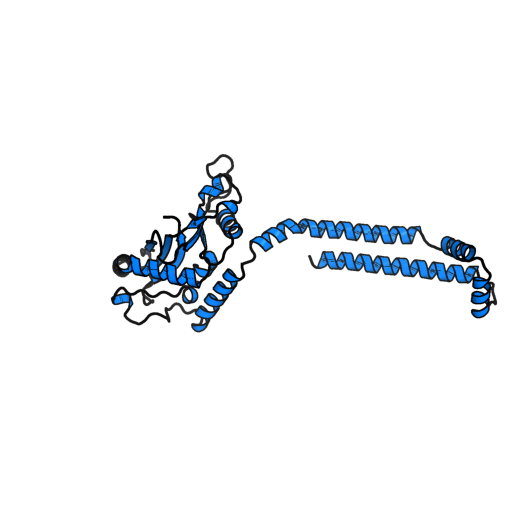217 ? -16.654 2.598 24.001 1.00 98.19 217 GLN A CA 1
ATOM 1688 C C . GLN A 1 217 ? -16.810 1.260 23.266 1.00 98.19 217 GLN A C 1
ATOM 1690 O O . GLN A 1 217 ? -17.908 0.906 22.838 1.00 98.19 217 GLN A O 1
ATOM 1695 N N . ILE A 1 218 ? -15.717 0.506 23.131 1.00 98.50 218 ILE A N 1
ATOM 1696 C CA . ILE A 1 218 ? -15.719 -0.823 22.519 1.00 98.50 218 ILE A CA 1
ATOM 1697 C C . ILE A 1 218 ? -16.556 -1.792 23.358 1.00 98.50 218 ILE A C 1
ATOM 1699 O O . ILE A 1 218 ? -17.368 -2.517 22.788 1.00 98.50 218 ILE A O 1
ATOM 1703 N N . SER A 1 219 ? -16.422 -1.786 24.688 1.00 97.62 219 SER A N 1
ATOM 1704 C CA . SER A 1 219 ? -17.191 -2.680 25.562 1.00 97.62 219 SER A CA 1
ATOM 1705 C C . SER A 1 219 ? -18.694 -2.390 25.508 1.00 97.62 219 SER A C 1
ATOM 1707 O O . SER A 1 219 ? -19.495 -3.316 25.364 1.00 97.62 219 SER A O 1
ATOM 1709 N N . GLU A 1 220 ? -19.080 -1.112 25.523 1.00 97.38 220 GLU A N 1
ATOM 1710 C CA . GLU A 1 220 ? -20.469 -0.669 25.345 1.00 97.38 220 GLU A CA 1
ATOM 1711 C C . GLU A 1 220 ? -21.021 -1.075 23.968 1.00 97.38 220 GLU A C 1
ATOM 1713 O O . GLU A 1 220 ? -22.138 -1.586 23.863 1.00 97.38 220 GLU A O 1
ATOM 1718 N N . TRP A 1 221 ? -20.226 -0.911 22.906 1.00 98.00 221 TRP A N 1
ATOM 1719 C CA . TRP A 1 221 ? -20.607 -1.338 21.560 1.00 98.00 221 TRP A CA 1
ATOM 1720 C C . TRP A 1 221 ? -20.763 -2.859 21.457 1.00 98.00 221 TRP A C 1
ATOM 1722 O O . TRP A 1 221 ? -21.771 -3.315 20.923 1.00 98.00 221 TRP A O 1
ATOM 1732 N N . ILE A 1 222 ? -19.831 -3.649 22.003 1.00 96.88 222 ILE A N 1
ATOM 1733 C CA . ILE A 1 222 ? -19.913 -5.119 22.041 1.00 96.88 222 ILE A CA 1
ATOM 1734 C C . ILE A 1 222 ? -21.204 -5.566 22.732 1.00 96.88 222 ILE A C 1
ATOM 1736 O O . ILE A 1 222 ? -21.894 -6.444 22.212 1.00 96.88 222 ILE A O 1
ATOM 1740 N N . ALA A 1 223 ? -21.546 -4.968 23.878 1.00 95.81 223 ALA A N 1
ATOM 1741 C CA . ALA A 1 223 ? -22.781 -5.283 24.595 1.00 95.81 223 ALA A CA 1
ATOM 1742 C C . ALA A 1 223 ? -24.018 -5.007 23.726 1.00 95.81 223 ALA A C 1
ATOM 1744 O O . ALA A 1 223 ? -24.877 -5.876 23.595 1.00 95.81 223 ALA A O 1
ATOM 1745 N N . ALA A 1 224 ? -24.058 -3.859 23.043 1.00 96.38 224 ALA A N 1
ATOM 1746 C CA . ALA A 1 224 ? -25.145 -3.531 22.124 1.00 96.38 224 ALA A CA 1
ATOM 1747 C C . ALA A 1 224 ? -25.223 -4.487 20.914 1.00 96.38 224 ALA A C 1
ATOM 1749 O O . ALA A 1 224 ? -26.315 -4.843 20.482 1.00 96.38 224 ALA A O 1
ATOM 1750 N N . GLN A 1 225 ? -24.088 -4.932 20.359 1.00 95.81 225 GLN A N 1
ATOM 1751 C CA . GLN A 1 225 ? -24.076 -5.862 19.218 1.00 95.81 225 GLN A CA 1
ATOM 1752 C C . GLN A 1 225 ? -24.521 -7.287 19.583 1.00 95.81 225 GLN A C 1
ATOM 1754 O O . GLN A 1 225 ? -25.059 -7.983 18.720 1.00 95.81 225 GLN A O 1
ATOM 1759 N N . LYS A 1 226 ? -24.322 -7.716 20.839 1.00 93.94 226 LYS A N 1
ATOM 1760 C CA . LYS A 1 226 ? -24.808 -9.012 21.350 1.00 93.94 226 LYS A CA 1
ATOM 1761 C C . LYS A 1 226 ? -26.338 -9.101 21.340 1.00 93.94 226 LYS A C 1
ATOM 1763 O O . LYS A 1 226 ? -26.877 -10.178 21.112 1.00 93.94 226 LYS A O 1
ATOM 1768 N N . GLU A 1 227 ? -27.023 -7.985 21.581 1.00 94.12 227 GLU A N 1
ATOM 1769 C CA . GLU A 1 227 ? -28.492 -7.911 21.607 1.00 94.12 227 GLU A CA 1
ATOM 1770 C C . GLU A 1 227 ? -29.111 -7.707 20.214 1.00 94.12 227 GLU A C 1
ATOM 1772 O O . GLU A 1 227 ? -30.303 -7.940 20.016 1.00 94.12 227 GLU A O 1
ATOM 1777 N N . GLU A 1 228 ? -28.308 -7.273 19.243 1.00 94.56 228 GLU A N 1
ATOM 1778 C CA . GLU A 1 228 ? -28.759 -6.940 17.895 1.00 94.56 228 GLU A CA 1
ATOM 1779 C C . GLU A 1 228 ? -28.821 -8.177 16.984 1.00 94.56 228 GLU A C 1
ATOM 1781 O O . GLU A 1 228 ? -27.978 -9.079 17.037 1.00 94.56 228 GLU A O 1
ATOM 1786 N N . GLU A 1 229 ? -29.797 -8.196 16.073 1.00 91.44 229 GLU A N 1
ATOM 1787 C CA . GLU A 1 229 ? -29.904 -9.256 15.069 1.00 91.44 229 GLU A CA 1
ATOM 1788 C C . GLU A 1 229 ? -28.670 -9.256 14.143 1.00 91.44 229 GLU A C 1
ATOM 1790 O O . GLU A 1 229 ? -28.257 -8.184 13.688 1.00 91.44 229 GLU A O 1
ATOM 1795 N N . PRO A 1 230 ? -28.118 -10.424 13.750 1.00 86.62 230 PRO A N 1
ATOM 1796 C CA . PRO A 1 230 ? -26.890 -10.495 12.951 1.00 86.62 230 PRO A CA 1
ATOM 1797 C C . PRO A 1 230 ? -26.865 -9.608 11.694 1.00 86.62 230 PRO A C 1
ATOM 1799 O O . PRO A 1 230 ? -25.838 -9.010 11.386 1.00 86.62 230 PRO A O 1
ATOM 1802 N N . GLY A 1 231 ? -27.994 -9.459 10.989 1.00 87.94 231 GLY A N 1
ATOM 1803 C CA . GLY A 1 231 ? -28.100 -8.620 9.785 1.00 87.94 231 GLY A CA 1
ATOM 1804 C C . GLY A 1 231 ? -28.211 -7.110 10.038 1.00 87.94 231 GLY A C 1
ATOM 1805 O O . GLY A 1 231 ? -28.130 -6.326 9.093 1.00 87.94 231 GLY A O 1
ATOM 1806 N N . LYS A 1 232 ? -28.412 -6.694 11.292 1.00 92.56 232 LYS A N 1
ATOM 1807 C CA . LYS A 1 232 ? -28.535 -5.290 11.718 1.00 92.56 232 LYS A CA 1
ATOM 1808 C C . LYS A 1 232 ? -27.302 -4.784 12.464 1.00 92.56 232 LYS A C 1
ATOM 1810 O O . LYS A 1 232 ? -27.199 -3.578 12.702 1.00 92.56 232 LYS A O 1
ATOM 1815 N N . ARG A 1 233 ? -26.367 -5.681 12.794 1.00 93.44 233 ARG A N 1
ATOM 1816 C CA . ARG A 1 233 ? -25.103 -5.348 13.452 1.00 93.44 233 ARG A CA 1
ATOM 1817 C C . ARG A 1 233 ? -24.335 -4.288 12.657 1.00 93.44 233 ARG A C 1
ATOM 1819 O O . ARG A 1 233 ? -24.267 -4.322 11.427 1.00 93.44 233 ARG A O 1
ATOM 1826 N N . LYS A 1 234 ? -23.767 -3.311 13.364 1.00 95.12 234 LYS A N 1
ATOM 1827 C CA . LYS A 1 234 ? -23.074 -2.151 12.785 1.00 95.12 234 LYS A CA 1
ATOM 1828 C C . LYS A 1 234 ? -21.612 -2.163 13.184 1.00 95.12 234 LYS A C 1
ATOM 1830 O O . LYS A 1 234 ? -21.279 -2.452 14.331 1.00 95.12 234 LYS A O 1
ATOM 1835 N N . ARG A 1 235 ? -20.748 -1.769 12.247 1.00 96.25 235 ARG A N 1
ATOM 1836 C CA . ARG A 1 235 ? -19.337 -1.523 12.553 1.00 96.25 235 ARG A CA 1
ATOM 1837 C C . ARG A 1 235 ? -19.189 -0.369 13.548 1.00 96.25 235 ARG A C 1
ATOM 1839 O O . ARG A 1 235 ? -20.007 0.555 13.541 1.00 96.25 235 ARG A O 1
ATOM 1846 N N . LEU A 1 236 ? -18.120 -0.405 14.329 1.00 98.38 236 LEU A N 1
ATOM 1847 C CA . LEU A 1 236 ? -17.696 0.706 15.171 1.00 98.38 236 LEU A CA 1
ATOM 1848 C C . LEU A 1 236 ? -16.490 1.391 14.536 1.00 98.38 236 LEU A C 1
ATOM 1850 O O . LEU A 1 236 ? -15.493 0.732 14.256 1.00 98.38 236 LEU A O 1
ATOM 1854 N N . ASP A 1 237 ? -16.573 2.704 14.350 1.00 98.06 237 ASP A N 1
ATOM 1855 C CA . ASP A 1 237 ? -15.444 3.529 13.928 1.00 98.06 237 ASP A CA 1
ATOM 1856 C C . ASP A 1 237 ? -14.941 4.283 15.179 1.00 98.06 237 ASP A C 1
ATOM 1858 O O . ASP A 1 237 ? -15.695 5.051 15.779 1.00 98.06 237 ASP A O 1
ATOM 1862 N N . ILE A 1 238 ? -13.697 4.029 15.595 1.00 98.56 238 ILE A N 1
ATOM 1863 C CA . ILE A 1 238 ? -13.031 4.674 16.742 1.00 98.56 238 ILE A CA 1
ATOM 1864 C C . ILE A 1 238 ? -11.784 5.416 16.286 1.00 98.56 238 ILE A C 1
ATOM 1866 O O . ILE A 1 238 ? -11.153 5.052 15.288 1.00 98.56 238 ILE A O 1
ATOM 1870 N N . SER A 1 239 ? -11.387 6.437 17.037 1.00 98.44 239 SER A N 1
ATOM 1871 C CA . SER A 1 239 ? -10.229 7.235 16.665 1.00 98.44 239 SER A CA 1
ATOM 1872 C C . SER A 1 239 ? -9.571 7.940 17.839 1.00 98.44 239 SER A C 1
ATOM 1874 O O . SER A 1 239 ? -10.252 8.344 18.780 1.00 98.44 239 SER A O 1
ATOM 1876 N N . VAL A 1 240 ? -8.270 8.189 17.712 1.00 98.38 240 VAL A N 1
ATOM 1877 C CA . VAL A 1 240 ? -7.496 9.075 18.591 1.00 98.38 240 VAL A CA 1
ATOM 1878 C C . VAL A 1 240 ? -6.827 10.171 17.759 1.00 98.38 240 VAL A C 1
ATOM 1880 O O . VAL A 1 240 ? -6.277 9.852 16.703 1.00 98.38 240 VAL A O 1
ATOM 1883 N N . PRO A 1 241 ? -6.846 11.446 18.201 1.00 97.94 241 PRO A N 1
ATOM 1884 C CA . PRO A 1 241 ? -6.268 12.570 17.452 1.00 97.94 241 PRO A CA 1
ATOM 1885 C C . PRO A 1 241 ? -4.743 12.496 17.330 1.00 97.94 241 PRO A C 1
ATOM 1887 O O . PRO A 1 241 ? -4.171 13.023 16.379 1.00 97.94 241 PRO A O 1
ATOM 1890 N N . ASN A 1 242 ? -4.088 11.828 18.277 1.00 97.25 242 ASN A N 1
ATOM 1891 C CA . ASN A 1 242 ? -2.650 11.633 18.310 1.00 97.25 242 ASN A CA 1
ATOM 1892 C C . ASN A 1 242 ? -2.292 10.351 19.073 1.00 97.25 242 ASN A C 1
ATOM 1894 O O . ASN A 1 242 ? -3.082 9.848 19.873 1.00 97.25 242 ASN A O 1
ATOM 1898 N N . THR A 1 243 ? -1.078 9.849 18.853 1.00 96.19 243 THR A N 1
ATOM 1899 C CA . THR A 1 243 ? -0.494 8.743 19.626 1.00 96.19 243 THR A CA 1
ATOM 1900 C C . THR A 1 243 ? 0.776 9.217 20.343 1.00 96.19 243 THR A C 1
ATOM 1902 O O . THR A 1 243 ? 1.393 10.195 19.910 1.00 96.19 243 THR A O 1
ATOM 1905 N N . PRO A 1 244 ? 1.226 8.544 21.419 1.00 97.19 244 PRO A N 1
ATOM 1906 C CA . PRO A 1 244 ? 2.496 8.873 22.072 1.00 97.19 244 PRO A CA 1
ATOM 1907 C C . PRO A 1 244 ? 3.727 8.510 21.222 1.00 97.19 244 PRO A C 1
ATOM 1909 O O . PRO A 1 244 ? 4.850 8.791 21.630 1.00 97.19 244 PRO A O 1
ATOM 1912 N N . TYR A 1 245 ? 3.534 7.887 20.055 1.00 96.69 245 TYR A N 1
ATOM 1913 C CA . TYR A 1 245 ? 4.601 7.403 19.178 1.00 96.69 245 TYR A CA 1
ATOM 1914 C C . TYR A 1 245 ? 4.981 8.400 18.071 1.00 96.69 245 TYR A C 1
ATOM 1916 O O . TYR A 1 245 ? 5.785 8.065 17.205 1.00 96.69 245 TYR A O 1
ATOM 1924 N N . GLY A 1 246 ? 4.429 9.618 18.107 1.00 95.44 246 GLY A N 1
ATOM 1925 C CA . GLY A 1 246 ? 4.679 10.662 17.115 1.00 95.44 246 GLY A CA 1
ATOM 1926 C C . GLY A 1 246 ? 3.740 10.568 15.914 1.00 95.44 246 GLY A C 1
ATOM 1927 O O . GLY A 1 246 ? 2.552 10.273 16.068 1.00 95.44 246 GLY A O 1
ATOM 1928 N N . ASP A 1 247 ? 4.275 10.860 14.729 1.00 97.56 247 ASP A N 1
ATOM 1929 C CA . ASP A 1 247 ? 3.520 10.808 13.478 1.00 97.56 247 ASP A CA 1
ATOM 1930 C C . ASP A 1 247 ? 3.085 9.367 13.189 1.00 97.56 247 ASP A C 1
ATOM 1932 O O . ASP A 1 247 ? 3.904 8.450 13.140 1.00 97.56 247 ASP A O 1
ATOM 1936 N N . SER A 1 248 ? 1.782 9.168 12.994 1.00 97.50 248 SER A N 1
ATOM 1937 C CA . SER A 1 248 ? 1.200 7.866 12.689 1.00 97.50 248 SER A CA 1
ATOM 1938 C C . SER A 1 248 ? 1.453 7.425 11.253 1.00 97.50 248 SER A C 1
ATOM 1940 O O . SER A 1 248 ? 1.379 6.239 10.945 1.00 97.50 248 SER A O 1
ATOM 1942 N N . GLY A 1 249 ? 1.786 8.359 10.368 1.00 97.94 249 GLY A N 1
ATOM 1943 C CA . GLY A 1 249 ? 2.164 8.055 8.999 1.00 97.94 249 GLY A CA 1
ATOM 1944 C C . GLY A 1 249 ? 1.873 9.210 8.061 1.00 97.94 249 GLY A C 1
ATOM 1945 O O . GLY A 1 249 ? 1.803 10.368 8.481 1.00 97.94 249 GLY A O 1
ATOM 1946 N N . ARG A 1 250 ? 1.690 8.888 6.780 1.00 98.25 250 ARG A N 1
ATOM 1947 C CA . ARG A 1 250 ? 1.404 9.864 5.720 1.00 98.25 250 ARG A CA 1
ATOM 1948 C C . ARG A 1 250 ? -0.025 9.718 5.219 1.00 98.25 250 ARG A C 1
ATOM 1950 O O . ARG A 1 250 ? -0.548 8.607 5.152 1.00 98.25 250 ARG A O 1
ATOM 1957 N N . SER A 1 251 ? -0.665 10.837 4.888 1.00 98.25 251 SER A N 1
ATOM 1958 C CA . SER A 1 251 ? -2.041 10.874 4.378 1.00 98.25 251 SER A CA 1
ATOM 1959 C C . SER A 1 251 ? -2.216 11.936 3.293 1.00 98.25 251 SER A C 1
ATOM 1961 O O . SER A 1 251 ? -1.657 13.032 3.393 1.00 98.25 251 SER A O 1
A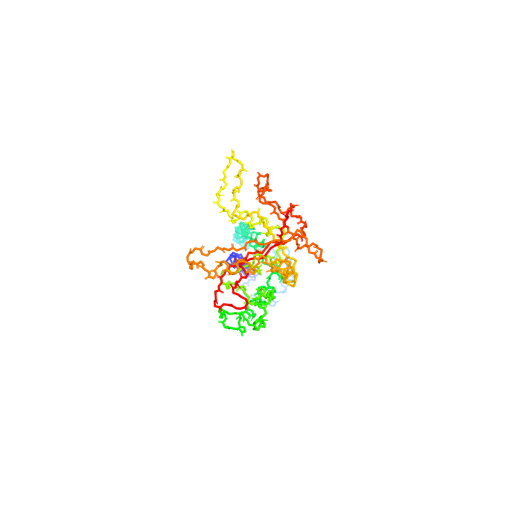TOM 1963 N N . ILE A 1 252 ? -3.037 11.620 2.289 1.00 98.12 252 ILE A N 1
ATOM 1964 C CA . ILE A 1 252 ? -3.552 12.548 1.278 1.00 98.12 252 ILE A CA 1
ATOM 1965 C C . ILE A 1 252 ? -5.077 12.600 1.403 1.00 98.12 252 ILE A C 1
ATOM 1967 O O . ILE A 1 252 ? -5.767 11.581 1.295 1.00 98.12 252 ILE A O 1
ATOM 1971 N N . SER A 1 253 ? -5.621 13.805 1.578 1.00 96.81 253 SER A N 1
ATOM 1972 C CA . SER A 1 253 ? -7.069 14.017 1.543 1.00 96.81 253 SER A CA 1
ATOM 1973 C C . SER A 1 253 ? -7.600 13.845 0.124 1.00 96.81 253 SER A C 1
ATOM 1975 O O . SER A 1 253 ? -7.033 14.377 -0.831 1.00 96.81 253 SER A O 1
ATOM 1977 N N . LYS A 1 254 ? -8.773 13.218 -0.033 1.00 95.75 254 LYS A N 1
ATOM 1978 C CA . LYS A 1 254 ? -9.438 13.158 -1.344 1.00 95.75 254 LYS A CA 1
ATOM 1979 C C . LYS A 1 254 ? -9.680 14.537 -1.959 1.00 95.75 254 LYS A C 1
ATOM 1981 O O . LYS A 1 254 ? -9.852 14.631 -3.165 1.00 95.75 254 LYS A O 1
ATOM 1986 N N . THR A 1 255 ? -9.757 15.600 -1.151 1.00 96.00 255 THR A N 1
ATOM 1987 C CA . THR A 1 255 ? -10.003 16.965 -1.641 1.00 96.00 255 THR A CA 1
ATOM 1988 C C . THR A 1 255 ? -8.901 17.475 -2.556 1.00 96.00 255 THR A C 1
ATOM 1990 O O . THR A 1 255 ? -9.200 18.295 -3.417 1.00 96.00 255 THR A O 1
ATOM 1993 N N . GLU A 1 256 ? -7.677 16.963 -2.424 1.00 96.50 256 GLU A N 1
ATOM 1994 C CA . GLU A 1 256 ? -6.557 17.330 -3.295 1.00 96.50 256 GLU A CA 1
ATOM 1995 C C . GLU A 1 256 ? -6.823 16.927 -4.755 1.00 96.50 256 GLU A C 1
ATOM 1997 O O . GLU A 1 256 ? -6.506 17.676 -5.680 1.00 96.50 256 GLU A O 1
ATOM 2002 N N . LEU A 1 257 ? -7.559 15.822 -4.962 1.00 95.19 257 LEU A N 1
ATOM 2003 C CA . LEU A 1 257 ? -7.974 15.341 -6.285 1.00 95.19 257 LEU A CA 1
ATOM 2004 C C . LEU A 1 257 ? -8.993 16.265 -6.983 1.00 95.19 257 LEU A C 1
ATOM 2006 O O . LEU A 1 257 ? -9.429 15.998 -8.099 1.00 95.19 257 LEU A O 1
ATOM 2010 N N . LYS A 1 258 ? -9.439 17.348 -6.338 1.00 95.00 258 LYS A N 1
ATOM 2011 C CA . LYS A 1 258 ? -10.281 18.354 -6.999 1.00 95.00 258 LYS A CA 1
ATOM 2012 C C . LYS A 1 258 ? -9.465 19.299 -7.877 1.00 95.00 258 LYS A C 1
ATOM 2014 O O . LYS A 1 258 ? -9.962 19.739 -8.910 1.00 95.00 258 LYS A O 1
ATOM 2019 N N . SER A 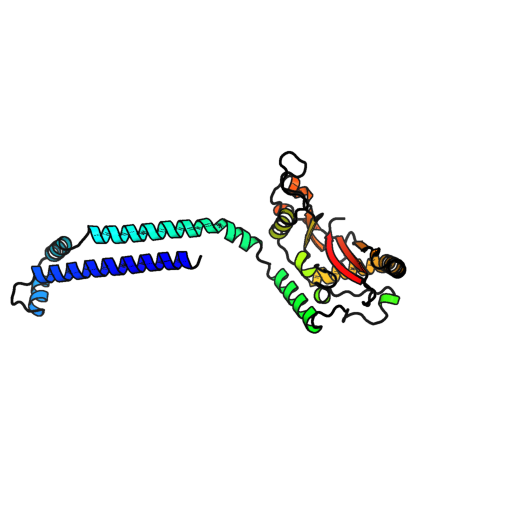1 259 ? -8.246 19.626 -7.454 1.00 94.50 259 SER A N 1
ATOM 2020 C CA . SER A 1 259 ? -7.359 20.585 -8.124 1.00 94.50 259 SER A CA 1
ATOM 2021 C C . SER A 1 259 ? -6.206 19.923 -8.868 1.00 94.50 259 SER A C 1
ATOM 2023 O O . SER A 1 259 ? -5.695 20.511 -9.817 1.00 94.50 259 SER A O 1
ATOM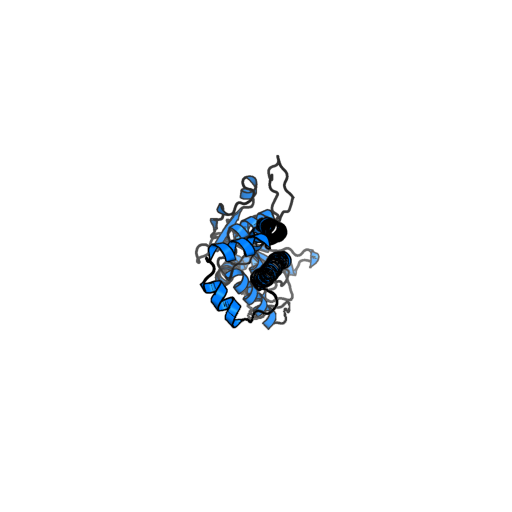 2025 N N . ASP A 1 260 ? -5.829 18.708 -8.480 1.00 95.44 260 ASP A N 1
ATOM 2026 C CA . ASP A 1 260 ? -4.681 17.990 -9.023 1.00 95.44 260 ASP A CA 1
ATOM 2027 C C . ASP A 1 260 ? -5.087 16.549 -9.388 1.00 95.44 260 ASP A C 1
ATOM 2029 O O . ASP A 1 260 ? -5.594 15.838 -8.524 1.00 95.44 260 ASP A O 1
ATOM 2033 N N . PRO A 1 261 ? -4.917 16.089 -10.642 1.00 94.06 261 PRO A N 1
ATOM 2034 C CA . PRO A 1 261 ? -5.250 14.717 -11.027 1.00 94.06 261 PRO A CA 1
ATOM 2035 C C . PRO A 1 261 ? -4.334 13.653 -10.398 1.00 94.06 261 PRO A C 1
ATOM 2037 O O . PRO A 1 261 ? -4.672 12.469 -10.458 1.00 94.06 261 PRO A O 1
ATOM 2040 N N . PHE A 1 262 ? -3.184 14.037 -9.831 1.00 96.38 262 PHE A N 1
ATOM 2041 C CA . PHE A 1 262 ? -2.231 13.119 -9.208 1.00 96.38 262 PHE A CA 1
ATOM 2042 C C . PHE A 1 262 ? -1.471 13.784 -8.033 1.00 96.38 262 PHE A C 1
ATOM 2044 O O . PHE A 1 262 ? -0.289 14.107 -8.155 1.00 96.38 262 PHE A O 1
ATOM 2051 N N . PRO A 1 263 ? -2.124 13.963 -6.867 1.00 97.19 263 PRO A N 1
ATOM 2052 C CA . PRO A 1 263 ? -1.653 14.821 -5.772 1.00 97.19 263 PRO A CA 1
ATOM 2053 C C . PRO A 1 263 ? -0.588 14.176 -4.862 1.00 97.19 263 PRO A C 1
ATOM 2055 O O . PRO A 1 263 ? -0.684 14.263 -3.638 1.00 97.19 263 PRO A O 1
ATOM 2058 N N . ALA A 1 264 ? 0.416 13.497 -5.422 1.00 97.31 264 ALA A N 1
ATOM 2059 C CA . ALA A 1 264 ? 1.446 12.804 -4.635 1.00 97.31 264 ALA A CA 1
ATOM 2060 C C . ALA A 1 264 ? 2.211 13.763 -3.701 1.00 97.31 264 ALA A C 1
ATOM 2062 O O . ALA A 1 264 ? 2.427 13.467 -2.528 1.00 97.31 264 ALA A O 1
ATOM 2063 N N . ASP A 1 265 ? 2.522 14.973 -4.172 1.00 97.38 265 ASP A N 1
ATOM 2064 C CA . ASP A 1 265 ? 3.231 16.002 -3.400 1.00 97.38 265 ASP A CA 1
ATOM 2065 C C . ASP A 1 265 ? 2.404 16.602 -2.242 1.00 97.38 265 ASP A C 1
ATOM 2067 O O . ASP A 1 265 ? 2.927 17.382 -1.445 1.00 97.38 265 ASP A O 1
ATOM 2071 N N . LYS A 1 266 ? 1.113 16.255 -2.138 1.00 97.56 266 LYS A N 1
ATOM 2072 C CA . LYS A 1 266 ? 0.204 16.722 -1.078 1.00 97.56 266 LYS A CA 1
ATOM 2073 C C . LYS A 1 266 ? 0.162 15.803 0.133 1.00 97.56 266 LYS A C 1
ATOM 2075 O O . LYS A 1 266 ? -0.530 16.109 1.107 1.00 97.56 266 LYS A O 1
ATOM 2080 N N . ALA A 1 267 ? 0.886 14.688 0.097 1.00 97.50 267 ALA A N 1
ATOM 2081 C CA . ALA A 1 267 ? 1.018 13.823 1.252 1.00 97.50 267 ALA A CA 1
ATOM 2082 C C . ALA A 1 267 ? 1.677 14.575 2.414 1.00 97.50 267 ALA A C 1
ATOM 2084 O O . ALA A 1 267 ? 2.712 15.235 2.277 1.00 97.50 267 ALA A O 1
ATOM 2085 N N . ARG A 1 268 ? 1.070 14.460 3.591 1.00 97.62 268 ARG A N 1
ATOM 2086 C CA . ARG A 1 268 ? 1.540 15.101 4.820 1.00 97.62 268 ARG A CA 1
ATOM 2087 C C . ARG A 1 268 ? 1.567 14.109 5.963 1.00 97.62 268 ARG A C 1
ATOM 2089 O O . ARG A 1 268 ? 0.789 13.154 5.975 1.00 97.62 268 ARG A O 1
ATOM 2096 N N . ASN A 1 269 ? 2.438 14.372 6.929 1.00 98.12 269 ASN A N 1
ATOM 2097 C CA . ASN A 1 269 ? 2.444 13.611 8.166 1.00 98.12 269 ASN A CA 1
ATOM 2098 C C . ASN A 1 269 ? 1.152 13.885 8.943 1.00 98.12 269 ASN A C 1
ATOM 2100 O O . ASN A 1 269 ? 0.660 15.016 8.982 1.00 98.12 269 ASN A O 1
ATOM 2104 N N . VAL A 1 270 ? 0.609 12.838 9.548 1.00 97.94 270 VAL A N 1
ATOM 2105 C CA . VAL A 1 270 ? -0.555 12.892 10.435 1.00 97.94 270 VAL A CA 1
ATOM 2106 C C . VAL A 1 270 ? -0.221 12.167 11.730 1.00 97.94 270 VAL A C 1
ATOM 2108 O O . VAL A 1 270 ? 0.703 11.361 11.761 1.00 97.94 270 VAL A O 1
ATOM 2111 N N . GLN A 1 271 ? -0.948 12.467 12.804 1.00 97.50 271 GLN A N 1
ATOM 2112 C CA . GLN A 1 271 ? -0.685 11.904 14.137 1.00 97.50 271 GLN A CA 1
ATOM 2113 C C . GLN A 1 271 ? -1.823 11.017 14.639 1.00 97.50 271 GLN A C 1
ATOM 2115 O O . GLN A 1 271 ? -1.612 10.179 15.517 1.00 97.50 271 GLN A O 1
ATOM 2120 N N . GLY A 1 272 ? -3.021 11.185 14.078 1.00 98.00 272 GLY A N 1
ATOM 2121 C CA . GLY A 1 272 ? -4.205 10.448 14.483 1.00 98.00 272 GLY A CA 1
ATOM 2122 C C . GLY A 1 272 ? -4.300 9.071 13.843 1.00 98.00 272 GLY A C 1
ATOM 2123 O O . GLY A 1 272 ? -3.644 8.772 12.840 1.00 98.00 272 GLY A O 1
ATOM 2124 N N . VAL A 1 273 ? -5.149 8.231 14.423 1.00 98.50 273 VAL A N 1
ATOM 2125 C CA . VAL A 1 273 ? -5.463 6.887 13.926 1.00 98.50 273 VAL A CA 1
ATOM 2126 C C . VAL A 1 273 ? -6.970 6.705 13.949 1.00 98.50 273 VAL A C 1
ATOM 2128 O O . VAL A 1 273 ? -7.615 7.044 14.939 1.00 98.50 273 VAL A O 1
ATOM 2131 N N . GLU A 1 274 ? -7.528 6.159 12.871 1.00 98.38 274 GLU A N 1
ATOM 2132 C CA . GLU A 1 274 ? -8.895 5.635 12.839 1.00 98.38 274 GLU A CA 1
ATOM 2133 C C . GLU A 1 274 ? -8.844 4.121 12.672 1.00 98.38 274 GLU A C 1
ATOM 2135 O O . GLU A 1 274 ? -8.147 3.602 11.801 1.00 98.38 274 GLU A O 1
ATOM 2140 N N . THR A 1 275 ? -9.633 3.420 13.478 1.00 98.50 275 THR A N 1
ATOM 2141 C CA . THR A 1 275 ? -9.784 1.970 13.417 1.00 98.50 275 THR A CA 1
ATOM 2142 C C . THR A 1 275 ? -11.260 1.627 13.295 1.00 98.50 275 THR A C 1
ATOM 2144 O O . THR A 1 275 ? -12.107 2.214 13.967 1.00 98.50 275 THR A O 1
ATOM 2147 N N . ARG A 1 276 ? -11.575 0.676 12.417 1.00 98.00 276 ARG A N 1
ATOM 2148 C CA . ARG A 1 276 ? -12.935 0.197 12.174 1.00 98.00 276 ARG A CA 1
ATOM 2149 C C . ARG A 1 276 ? -13.055 -1.252 12.605 1.00 98.00 276 ARG A C 1
ATOM 2151 O O . ARG A 1 276 ? -12.316 -2.105 12.112 1.00 98.00 276 ARG A O 1
ATOM 2158 N N . LEU A 1 277 ? -14.001 -1.523 13.493 1.00 98.19 277 LEU A N 1
ATOM 2159 C CA . LEU A 1 277 ? -14.239 -2.836 14.081 1.00 98.19 277 LEU A CA 1
ATOM 2160 C C . LEU A 1 277 ? -15.524 -3.443 13.536 1.00 98.19 277 LEU A C 1
ATOM 2162 O O . LEU A 1 277 ? -16.551 -2.769 13.444 1.00 98.19 277 LEU A O 1
ATOM 2166 N N . VAL A 1 278 ? -15.471 -4.727 13.203 1.00 96.69 278 VAL A N 1
ATOM 2167 C CA . VAL A 1 278 ? -16.636 -5.516 12.794 1.00 96.69 278 VAL A CA 1
ATOM 2168 C C . VAL A 1 278 ? -16.873 -6.589 13.839 1.00 96.69 278 VAL A C 1
ATOM 2170 O O . VAL A 1 278 ? -15.957 -7.332 14.173 1.00 96.69 278 VAL A O 1
ATOM 2173 N N . TYR A 1 279 ? -18.094 -6.649 14.363 1.00 96.25 279 TYR A N 1
ATOM 2174 C CA . TYR A 1 279 ? -18.465 -7.598 15.403 1.00 96.25 279 TYR A CA 1
ATOM 2175 C C . TYR A 1 279 ? -18.511 -9.028 14.863 1.00 96.25 279 TYR A C 1
ATOM 2177 O O . TYR A 1 279 ? -19.043 -9.266 13.777 1.00 96.25 279 TYR A O 1
ATOM 2185 N N . ASN A 1 280 ? -17.995 -9.970 15.645 1.00 93.75 280 ASN A N 1
ATOM 2186 C CA . ASN A 1 280 ? -18.076 -11.396 15.370 1.00 93.75 280 ASN A CA 1
ATOM 2187 C C . ASN A 1 280 ? -18.107 -12.159 16.700 1.00 93.75 280 ASN A C 1
ATOM 2189 O O . ASN A 1 280 ? -17.125 -12.148 17.435 1.00 93.75 280 ASN A O 1
ATOM 2193 N N . GLU A 1 281 ? -19.231 -12.804 17.003 1.00 92.75 281 GLU A N 1
ATOM 2194 C CA . GLU A 1 281 ? -19.436 -13.501 18.280 1.00 92.75 281 GLU A CA 1
ATOM 2195 C C . GLU A 1 281 ? -18.578 -14.758 18.448 1.00 92.75 281 GLU A C 1
ATOM 2197 O O . GLU A 1 281 ? -18.354 -15.181 19.577 1.00 92.75 281 GLU A O 1
ATOM 2202 N N . ASP A 1 282 ? -18.049 -15.305 17.351 1.00 91.62 282 ASP A N 1
ATOM 2203 C CA . ASP A 1 282 ? -17.187 -16.491 17.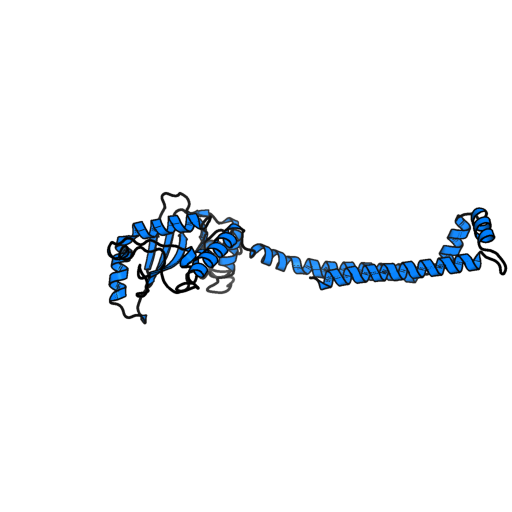362 1.00 91.62 282 ASP A CA 1
ATOM 2204 C C . ASP A 1 282 ? -15.721 -16.172 17.728 1.00 91.62 282 ASP A C 1
ATOM 2206 O O . ASP A 1 282 ? -14.873 -17.064 17.744 1.00 91.62 282 ASP A O 1
ATOM 2210 N N . LEU A 1 283 ? -15.394 -14.899 17.983 1.00 91.69 283 LEU A N 1
ATOM 2211 C CA . LEU A 1 283 ? -14.041 -14.439 18.301 1.00 91.69 283 LEU A CA 1
ATOM 2212 C C . LEU A 1 283 ? -13.912 -14.004 19.766 1.00 91.69 283 LEU A C 1
ATOM 2214 O O . LEU A 1 283 ? -14.870 -13.558 20.394 1.00 91.69 283 LEU A O 1
ATOM 2218 N N . ASP A 1 284 ? -12.685 -14.058 20.283 1.00 90.31 284 ASP A N 1
ATOM 2219 C CA . ASP A 1 284 ? -12.306 -13.443 21.557 1.00 90.31 284 ASP A CA 1
ATOM 2220 C C . ASP A 1 284 ? -11.066 -12.558 21.333 1.00 90.31 284 ASP A C 1
ATOM 2222 O O . ASP A 1 284 ? -10.014 -13.094 20.984 1.00 90.31 284 ASP A O 1
ATOM 2226 N N . PRO A 1 285 ? -11.147 -11.217 21.416 1.00 93.38 285 PRO A N 1
ATOM 2227 C CA . PRO A 1 285 ? -12.369 -10.439 21.619 1.00 93.38 285 PRO A CA 1
ATOM 2228 C C . PRO A 1 285 ? -13.369 -10.581 20.455 1.00 93.38 285 PRO A C 1
ATOM 2230 O O . PRO A 1 285 ? -12.945 -10.899 19.342 1.00 93.38 285 PRO A O 1
ATOM 2233 N N . PRO A 1 286 ? -14.675 -10.306 20.668 1.00 94.25 286 PRO A N 1
ATOM 2234 C CA . PRO A 1 286 ? -15.751 -10.609 19.715 1.00 94.25 286 PRO A CA 1
ATOM 2235 C C . PRO A 1 286 ? -15.858 -9.600 18.562 1.00 94.25 286 PRO A C 1
ATOM 2237 O O . PRO A 1 286 ? -16.928 -9.079 18.237 1.00 94.25 286 PRO A O 1
ATOM 2240 N N . PHE A 1 287 ? -14.729 -9.269 17.947 1.00 95.50 287 PHE A N 1
ATOM 2241 C CA . PHE A 1 287 ? -14.653 -8.402 16.782 1.00 95.50 287 PHE A CA 1
ATOM 2242 C C . PHE A 1 287 ? -13.358 -8.627 16.009 1.00 95.50 287 PHE A C 1
ATOM 2244 O O . PHE A 1 287 ? -12.374 -9.100 16.550 1.00 95.50 287 PHE A O 1
ATOM 2251 N N . THR A 1 288 ? -13.314 -8.202 14.754 1.00 95.69 288 THR A N 1
ATOM 2252 C CA . THR A 1 288 ? -12.075 -8.093 13.978 1.00 95.69 288 THR A CA 1
ATOM 2253 C C . THR A 1 288 ? -11.797 -6.630 13.661 1.00 95.69 288 THR A C 1
ATOM 2255 O O . THR A 1 288 ? -12.723 -5.856 13.395 1.00 95.69 288 THR A O 1
ATOM 2258 N N . VAL A 1 289 ? -10.521 -6.242 13.650 1.00 97.12 289 VAL A N 1
ATOM 2259 C CA . VAL A 1 289 ? -10.097 -4.975 13.048 1.00 97.12 289 VAL A CA 1
ATOM 2260 C C . VAL A 1 289 ? -10.250 -5.105 11.533 1.00 97.12 289 VAL A C 1
ATOM 2262 O O . VAL A 1 289 ? -9.432 -5.745 10.887 1.00 97.12 289 VAL A O 1
ATOM 2265 N N . MET A 1 290 ? -11.304 -4.522 10.959 1.00 96.88 290 MET A N 1
ATOM 2266 C CA . MET A 1 290 ? -11.532 -4.536 9.507 1.00 96.88 290 MET A CA 1
ATOM 2267 C C . MET A 1 290 ? -10.518 -3.642 8.786 1.00 96.88 290 MET A C 1
ATOM 2269 O O . MET A 1 290 ? -10.043 -3.950 7.700 1.00 96.88 290 MET A O 1
ATOM 2273 N N . THR A 1 291 ? -10.206 -2.489 9.362 1.00 97.12 291 THR A N 1
ATOM 2274 C CA . THR A 1 291 ? -9.122 -1.645 8.863 1.00 97.12 291 THR A CA 1
ATOM 2275 C C . THR A 1 291 ? -8.680 -0.695 9.958 1.00 97.12 291 THR A C 1
ATOM 2277 O O . THR A 1 291 ? -9.506 -0.204 10.729 1.00 97.12 291 THR A O 1
ATOM 2280 N N . SER A 1 292 ? -7.390 -0.408 10.003 1.00 98.25 292 SER A N 1
ATOM 2281 C CA . SER A 1 292 ? -6.803 0.677 10.775 1.00 98.25 292 SER A CA 1
ATOM 2282 C C . SER A 1 292 ? -5.953 1.523 9.842 1.00 98.25 292 SER A C 1
ATOM 2284 O O . SER A 1 292 ? -5.363 1.001 8.897 1.00 98.25 292 SER A O 1
ATOM 2286 N N . MET A 1 293 ? -5.921 2.832 10.053 1.00 98.25 293 MET A N 1
ATOM 2287 C CA . MET A 1 293 ? -5.188 3.734 9.171 1.00 98.25 293 MET A CA 1
ATOM 2288 C C . MET A 1 293 ? -4.825 5.044 9.873 1.00 98.25 293 MET A C 1
ATOM 2290 O O . MET A 1 293 ? -5.587 5.508 10.731 1.00 98.25 293 MET A O 1
ATOM 2294 N N . PRO A 1 294 ? -3.712 5.690 9.484 1.00 98.38 294 PRO A N 1
ATOM 2295 C CA . PRO A 1 294 ? -3.441 7.060 9.891 1.00 98.38 294 PRO A CA 1
ATOM 2296 C C . PRO A 1 294 ? -4.550 7.986 9.403 1.00 98.38 294 PRO A C 1
ATOM 2298 O O . PRO A 1 294 ? -5.060 7.823 8.288 1.00 98.38 294 PRO A O 1
ATOM 2301 N N . LYS A 1 295 ? -4.920 8.966 10.224 1.00 95.56 295 LYS A N 1
ATOM 2302 C CA . LYS A 1 295 ? -5.973 9.922 9.893 1.00 95.56 295 LYS A CA 1
ATOM 2303 C C . LYS A 1 295 ? -5.670 11.307 10.442 1.00 95.56 295 LYS A C 1
ATOM 2305 O O . LYS A 1 295 ? -5.170 11.451 11.556 1.00 95.56 295 LYS A O 1
ATOM 2310 N N . ASN A 1 296 ? -6.025 12.325 9.664 1.00 89.50 296 ASN A N 1
ATOM 2311 C CA . ASN A 1 296 ? -6.087 13.695 10.150 1.00 89.50 296 ASN A CA 1
ATOM 2312 C C . ASN A 1 296 ? -7.472 13.967 10.764 1.00 89.50 296 ASN A C 1
ATOM 2314 O O . ASN A 1 296 ? -8.467 13.989 10.036 1.00 89.50 296 ASN A O 1
ATOM 2318 N N . LEU A 1 297 ? -7.534 14.138 12.086 1.00 86.62 297 LEU A N 1
ATOM 2319 C CA . LEU A 1 297 ? -8.775 14.316 12.856 1.00 86.62 297 LEU A CA 1
ATOM 2320 C C . LEU A 1 297 ? -9.030 15.778 13.223 1.00 86.62 297 LEU A C 1
ATOM 2322 O O . LEU A 1 297 ? -8.042 16.515 13.428 1.00 86.62 297 LEU A O 1
#

Solvent-accessible surface area (backbone atoms only — not comparable to full-atom values): 15786 Å² total; per-residue (Å²): 113,72,62,45,56,50,50,36,52,50,35,50,52,50,29,50,54,50,45,52,49,46,52,49,52,11,49,54,49,33,50,52,76,75,44,64,96,90,68,52,76,72,53,49,56,54,47,58,72,69,44,56,67,67,58,58,52,51,48,30,56,72,51,41,56,56,68,62,44,53,48,35,50,49,56,27,52,50,43,44,54,54,34,51,51,58,56,58,70,44,48,67,61,48,51,53,50,60,56,70,48,73,40,71,55,24,48,52,36,42,51,48,20,51,50,46,23,53,80,51,75,64,57,88,58,63,85,84,52,62,90,66,36,48,83,72,50,44,63,78,81,57,62,39,56,34,49,60,43,89,70,10,39,28,50,82,66,16,24,22,62,52,47,60,44,34,24,48,47,46,57,68,46,48,69,38,74,59,36,77,95,50,88,27,36,56,21,37,41,62,52,73,54,34,29,15,12,70,32,55,69,55,43,43,56,54,47,42,49,43,44,61,79,36,23,70,62,50,50,55,48,52,56,55,47,72,76,40,56,83,93,70,55,70,69,47,80,49,71,33,68,58,51,98,82,47,68,38,21,38,35,29,57,46,71,47,33,47,85,32,82,66,43,28,90,60,48,37,80,26,32,6,39,37,37,32,35,38,76,36,86,85,31,58,48,48,47,42,65,29,33,46,36,32,32,87,115

=== Feature glossary ===
The record interleaves many kinds of information about one protein. Here is each kind framed as the question it answers.

Q: What does the local fold look like, residue by residue?
A: A 3Di character summarizes, for each residue, the relative orientation of the Cα frame of its nearest spatial neighbor. Because it encodes fold topology rather than chemistry, 3Di alignments detect remote structural similarity that sequence alignment misses.

Q: Which residues are in helices, strands, or loops?
A: Secondary structure is t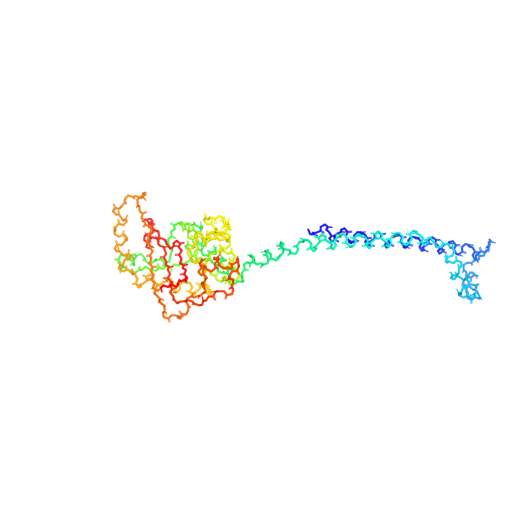he local, repeating backbone conformation. DSSP classifies it into eight states by reading the hydrogen-bond network: three helix types (H, G, I), two β types (E, B), two non-regular types (T, S), and unstructured coil (-).

Q: How big and how compact is the whole molecule?
A: Three whole-structure scalars: the radius of gyration (RMS distance of Cα from centroid, in Å), the count of Cα–Cα contacts (pairs closer than 8 Å and separated by more than four residues in sequence — i.e. tertiary, not local, contacts), and the bounding-box dimensions. Together they distinguish compact globular folds from extended fibres or disordered chains.

Q: How confident is the AlphaFold model at each residue?
A: For AlphaFold models, the B-factor field carries pLDDT — the model's own estimate of local accuracy on a 0–100 scale. Regions with pLDDT<50 should be treated as essentially unmodeled; they often correspond to intrinsically disordered segments.

Q: What family and function is it annotated with?
A: Functional annotations link the protein to curated databases. InterPro entries identify conserved domains and families by matching the sequence against member-database signatures (Pfam, PROSITE, CDD, …). Gene Ontology (GO) terms describe molecular function, biological process, and cellular component in a controlled vocabulary. CATH places the structure in a hierarchical fold classification (Class/Architecture/Topology/Homologous-superfamily). The organism is the source species.

Q: What known structures does this most resemble?
A: Nearest PDB neighbors are the top structural matches found by Foldseek when searching this structure against the entire Protein Data Bank. Each hit reports a TM-score (0 to 1; >0.5 almost always implies the same fold) and an E-value. These are *structural* homologs — they may share no detectable sequence similarity.

Q: Which residues are buried vs exposed?
A: Solvent-accessible surface area (SASA) is the area in Å² traced out by the centre of a 1.4 Å probe sphere (a water molecule) rolled over the protein's van der Waals surface (Shrake–Rupley / Lee–Richards construction). Buried residues have near-zero SASA; fully exposed residues can exceed 200 Å². The total SASA scales roughly with the number of surface residues.

Q: What are the backbone torsion angles?
A: φ (phi) and ψ (psi) are the two rotatable backbone dihedrals per residue: φ is the C(i-1)–N–Cα–C torsion, ψ is the N–Cα–C–N(i+1) torsion, both in degrees on (−180°, 180°]. α-helical residues cluster near (−60°, −45°); β-strand residues near (−120°, +130°). A Ramachandran plot is simply a scatter of (φ, ψ) for every residue.

Q: Are the domains correctly placed relative to each other?
A: Predicted aligned error is AlphaFold's pairwise confidence. Unlike pLDDT (per-residue), PAE is per-residue-pair and captures whether two parts of the structure are correctly placed relative to each other. Units are ångströms of expected positional error.

Q: What if only a Cα trace is available?
A: P-SEA three-state annotation labels each residue as helix, strand, or coil based purely on the geometry of the Cα trace. It serves as a fallback when the full backbone (and thus DSSP) is unavailable.

Q: What is the amino-acid chain?
A: This is the polypeptide sequence — one letter per residue, N-terminus first. Length ranges from a few dozen residues for small domains to over a thousand for large multi-domain proteins.

Q: What do the rendered images show?
A: The six renders are orthographic views along the three Cartesian axes in both directions. Representation (cartoon, sticks, or surface) and color scheme (sequence-rainbow or by-chain) vary across proteins so the training set covers all the common visualization conventions.

Q: What do the diagnostic plots show?
A: Plot images: a contact map (which residues are close in 3D, as an N×N binary image), a Ramachandran scatter (backbone torsion angles, revealing secondary-structure composition at a glance), and — for AlphaFold structures — a PAE heatmap (pairwise prediction confidence).

Q: How mobile is each atom in the crystal?
A: B-factor (Debye–Waller factor) reflects atomic displacement in the crystal lattice. It is an experimental observable (units Å²), not a prediction; low values mean the atom is pinned down, high values mean it moves or is heterogeneous across the crystal.

Q: Where is each backbone atom in 3D?
A: The mmCIF table is the protein's shape written out atom by atom. For each backbone N, Cα, C, and carbonyl O, it records an (x, y, z) coordinate triple in Å plus the residue type, chain letter, and residue number.